Protein AF-X1ADD2-F1 (afdb_monomer)

Secondary structure (DSSP, 8-state):
-BTTT-HHHHHHHHHHHHH-GGGTTTEEEEEE-S-HHHHHHHHHHHHHHHHH-TTTSTTEEEEEES-HHHHHTT-SEEEE---TTHHHHHHHHHHHHHHTT---SS-SSSHHHHHHHHHHHHHHHHHHHHHHHHHSTTTTTTSPPPEEEE-SSSHHHHHHHHHHHSTT-EEE--SHHHHHHHHHHHHHTPPPP-

Nearest PDB structures (foldseek):
  3fef-assembly1_A  TM=8.238E-01  e=4.752E-10  Bacillus subtilis
  1up7-assembly2_H  TM=8.858E-01  e=9.538E-09  Thermotoga maritima MSB8
  5c3m-assembly1_C  TM=8.690E-01  e=3.771E-08  Geobacillus stearothermophilus
  5c3m-assembly2_B-3  TM=8.421E-01  e=2.937E-08  Geobacillus stearothermophilus
  6wbt-assembly1_B  TM=8.508E-01  e=4.887E-07  metagenomes

pLDDT: mean 93.38, std 7.03, range [50.22, 98.62]

Radius of gyration: 18.48 Å; Cα contacts (8 Å, |Δi|>4): 294; chains: 1; bounding box: 45×40×45 Å

Sequence (194 aa):
FIGAGSFVFGEAVLTDILTFPSLRKDTLICLEDIDPARLDIMFRYLSRIIEDNPQDLKDVQIEKTTNQKKAIEDAKYIINAIQVGWLDVMKFDFDIPLKYGVTQCVGDTLGPGGVFRFLRTVPALKSILEDIQDVGYNTGKNGDTPLFLNYTNPMAMNTWYCNTLLPDSTIGLCHSVQSTAQLLRSALGVKKEE

InterPro domains:
  IPR001088 Glycoside hydrolase, family 4 [PF02056] (1-189)
  IPR001088 Glycoside hydrolase, family 4 [PR00732] (71-87)
  IPR001088 Glycoside hydrolase, family 4 [PR00732] (92-105)
  IPR001088 Glycoside hydrolase, family 4 [PR00732] (108-128)
  IPR001088 Glycoside hydrolase, family 4 [PTHR32092] (1-194)
  IPR036291 NAD(P)-binding domain superfamily [SSF51735] (1-174)
  IPR053715 Glycosyl Hydrolase 4 Enzyme Superfamily [G3DSA:3.90.1820.10] (1-194)

Foldseek 3Di:
DEALLPPVVNVVVVVVLLVDLVNQAQEEAEAEDLDVVSSVVSQVVVVVVCVVPVVSRVNYHYDYDPDLLVNQAQAQAAEDDDQQPPPPVLVCLAPVVVVVVDHDDRSFADDSSLVVSLVRCLVVLVVNLVSQCVRHRCRPHPDDRRAYEYAHPNQVSSQVSNCVVPNPRYDGDDCVVVVVVVVVCVVVVHDDDD

Solvent-accessible surface area (backbone atoms only — not comparable to full-atom values): 10536 Å² total; per-residue (Å²): 54,40,29,30,41,38,45,80,63,42,49,55,56,55,53,53,47,69,70,38,75,91,60,28,69,82,27,74,48,41,36,19,22,87,48,65,69,44,28,47,53,43,51,53,54,53,50,50,56,40,68,77,35,54,86,81,33,68,46,47,45,77,50,74,45,72,47,68,58,70,52,32,45,63,30,60,63,42,43,34,46,50,66,81,61,52,70,81,49,48,49,51,32,47,54,55,41,41,75,74,75,44,84,66,94,78,25,47,59,54,67,70,14,6,52,52,43,37,66,65,38,47,63,58,54,50,53,54,52,51,37,40,67,69,41,12,18,52,52,95,48,107,53,67,72,34,42,34,38,32,52,30,64,14,32,70,63,50,30,50,53,48,29,72,78,43,69,91,32,45,49,60,54,76,65,62,65,62,53,51,54,50,52,52,29,62,76,68,73,48,81,86,81,132

Organism: NCBI:txid412755

Structure (mmCIF, N/CA/C/O backbone):
data_AF-X1ADD2-F1
#
_entry.id   AF-X1ADD2-F1
#
loop_
_atom_site.group_PDB
_atom_site.id
_atom_site.type_symbol
_atom_site.label_atom_id
_atom_site.label_alt_id
_atom_site.label_comp_id
_atom_site.label_asym_id
_atom_site.label_entity_id
_atom_site.label_seq_id
_atom_site.pdbx_PDB_ins_code
_atom_site.Cartn_x
_atom_site.Cartn_y
_atom_site.Cartn_z
_atom_site.occupancy
_atom_site.B_iso_or_equiv
_atom_site.auth_seq_id
_atom_site.auth_comp_id
_atom_site.auth_asym_id
_atom_site.auth_atom_id
_atom_site.pdbx_PDB_model_num
ATOM 1 N N . PHE A 1 1 ? -2.348 2.173 7.017 1.00 97.38 1 PHE A N 1
ATOM 2 C CA . PHE A 1 1 ? -1.781 2.591 5.718 1.00 97.38 1 PHE A CA 1
ATOM 3 C C . PHE A 1 1 ? -0.303 2.243 5.743 1.00 97.38 1 PHE A C 1
ATOM 5 O O . PHE A 1 1 ? 0.437 2.893 6.468 1.00 97.38 1 PHE A O 1
ATOM 12 N N . ILE A 1 2 ? 0.093 1.192 5.028 1.00 98.31 2 ILE A N 1
ATOM 13 C CA . ILE A 1 2 ? 1.461 0.655 4.993 1.00 98.31 2 ILE A CA 1
ATOM 14 C C . ILE A 1 2 ? 2.230 1.342 3.858 1.00 98.31 2 ILE A C 1
ATOM 16 O O . ILE A 1 2 ? 1.744 1.398 2.721 1.00 98.31 2 ILE A O 1
ATOM 20 N N . GLY A 1 3 ? 3.412 1.880 4.160 1.00 97.19 3 GLY A N 1
ATOM 21 C CA . GLY A 1 3 ? 4.175 2.736 3.243 1.00 97.19 3 GLY A CA 1
ATOM 22 C C . GLY A 1 3 ? 3.700 4.196 3.227 1.00 97.19 3 GLY A C 1
ATOM 23 O O . GLY A 1 3 ? 3.677 4.841 2.174 1.00 97.19 3 GLY A O 1
ATOM 24 N N . ALA A 1 4 ? 3.276 4.723 4.377 1.00 97.06 4 ALA A N 1
ATOM 25 C CA . ALA A 1 4 ? 2.756 6.083 4.545 1.00 97.06 4 ALA A CA 1
ATOM 26 C C . ALA A 1 4 ? 3.791 7.189 4.257 1.00 97.06 4 ALA A C 1
ATOM 28 O O . ALA A 1 4 ? 3.420 8.341 4.034 1.00 97.06 4 ALA A O 1
ATOM 29 N N . GLY A 1 5 ? 5.081 6.857 4.192 1.00 92.44 5 GLY A N 1
ATOM 30 C CA . GLY A 1 5 ? 6.142 7.752 3.739 1.00 92.44 5 GLY A CA 1
ATOM 31 C C . GLY A 1 5 ? 6.081 8.069 2.240 1.00 92.44 5 GLY A C 1
ATOM 32 O O . GLY A 1 5 ? 6.814 8.943 1.760 1.00 92.44 5 GLY A O 1
ATOM 33 N N . SER A 1 6 ? 5.216 7.399 1.473 1.00 91.06 6 SER A N 1
ATOM 34 C CA . SER A 1 6 ? 4.860 7.774 0.101 1.00 91.06 6 SER A CA 1
ATOM 35 C C . SER A 1 6 ? 3.993 9.040 0.095 1.00 91.06 6 SER A C 1
ATOM 37 O O . SER A 1 6 ? 2.789 8.974 -0.121 1.00 91.06 6 SER A O 1
ATOM 39 N N . PHE A 1 7 ? 4.603 10.200 0.371 1.00 90.00 7 PHE A N 1
ATOM 40 C CA . PHE A 1 7 ? 3.868 11.415 0.732 1.00 90.00 7 PHE A CA 1
ATOM 41 C C . PHE A 1 7 ? 2.816 11.836 -0.301 1.00 90.00 7 PHE A C 1
ATOM 43 O O . PHE A 1 7 ? 1.644 11.891 0.030 1.00 90.00 7 PHE A O 1
ATOM 50 N N . VAL A 1 8 ? 3.208 12.052 -1.560 1.00 88.62 8 VAL A N 1
ATOM 51 C CA . VAL A 1 8 ? 2.293 12.547 -2.609 1.00 88.62 8 VAL A CA 1
ATOM 52 C C . VAL A 1 8 ? 1.104 11.605 -2.828 1.00 88.62 8 VAL A C 1
ATOM 54 O O . VAL A 1 8 ? -0.025 12.046 -3.009 1.00 88.62 8 VAL A O 1
ATOM 57 N N . PHE A 1 9 ? 1.352 10.294 -2.812 1.00 90.50 9 PHE A N 1
ATOM 58 C CA . PHE A 1 9 ? 0.298 9.305 -3.016 1.00 90.50 9 PHE A CA 1
ATOM 59 C C . PHE A 1 9 ? -0.580 9.144 -1.768 1.00 90.50 9 PHE A C 1
ATOM 61 O O . PHE A 1 9 ? -1.806 9.136 -1.862 1.00 90.50 9 PHE A O 1
ATOM 68 N N . GLY A 1 10 ? 0.050 9.024 -0.598 1.00 91.69 10 GLY A N 1
ATOM 69 C CA . GLY A 1 10 ? -0.629 8.877 0.682 1.00 91.69 10 GLY A CA 1
ATOM 70 C C . GLY A 1 10 ? -1.487 10.087 1.015 1.00 91.69 10 GLY A C 1
ATOM 71 O O . GLY A 1 10 ? -2.623 9.903 1.431 1.00 91.69 10 GLY A O 1
ATOM 72 N N . GLU A 1 11 ? -0.997 11.299 0.751 1.00 93.94 11 GLU A N 1
ATOM 73 C CA . GLU A 1 11 ? -1.739 12.550 0.918 1.00 93.94 11 GLU A CA 1
ATOM 74 C C . GLU A 1 11 ? -3.073 12.486 0.175 1.00 93.94 11 GLU A C 1
ATOM 76 O O . GLU A 1 11 ? -4.118 12.652 0.799 1.00 93.94 11 GLU A O 1
ATOM 81 N N . ALA A 1 12 ? -3.056 12.186 -1.126 1.00 92.94 12 ALA A N 1
ATOM 82 C CA . ALA A 1 12 ? -4.269 12.157 -1.938 1.00 92.94 12 ALA A CA 1
ATOM 83 C C . ALA A 1 12 ? -5.284 11.129 -1.412 1.00 92.94 12 ALA A C 1
ATOM 85 O O . ALA A 1 12 ? -6.438 11.462 -1.172 1.00 92.94 12 ALA A O 1
ATOM 86 N N . VAL A 1 13 ? -4.846 9.893 -1.154 1.00 94.12 13 VAL A N 1
ATOM 87 C CA . VAL A 1 13 ? -5.750 8.828 -0.686 1.00 94.12 13 VAL A CA 1
ATOM 88 C C . VAL A 1 13 ? -6.296 9.117 0.714 1.00 94.12 13 VAL A C 1
ATOM 90 O O . VAL A 1 13 ? -7.481 8.915 0.971 1.00 94.12 13 VAL A O 1
ATOM 93 N N . LEU A 1 14 ? -5.443 9.566 1.635 1.00 95.44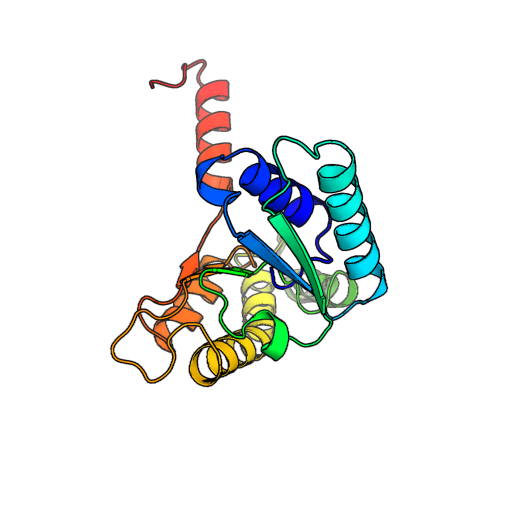 14 LEU A N 1
ATOM 94 C CA . LEU A 1 14 ? -5.831 9.807 3.024 1.00 95.44 14 LEU A CA 1
ATOM 95 C C . LEU A 1 14 ? -6.751 11.023 3.130 1.00 95.44 14 LEU A C 1
ATOM 97 O O . LEU A 1 14 ? -7.750 10.956 3.839 1.00 95.44 14 LEU A O 1
ATOM 101 N N . THR A 1 15 ? -6.468 12.101 2.399 1.00 94.38 15 THR A N 1
ATOM 102 C CA . THR A 1 15 ? -7.354 13.273 2.373 1.00 94.38 15 THR A CA 1
ATOM 103 C C . THR A 1 15 ? -8.687 12.962 1.705 1.00 94.38 15 THR A C 1
ATOM 105 O O . THR A 1 15 ? -9.717 13.331 2.266 1.00 94.38 15 THR A O 1
ATOM 108 N N . ASP A 1 16 ? -8.702 12.193 0.611 1.00 93.75 16 ASP A N 1
ATOM 109 C CA . ASP A 1 16 ? -9.940 11.725 -0.020 1.00 93.75 16 ASP A CA 1
ATOM 110 C C . ASP A 1 16 ? -10.806 10.938 0.967 1.00 93.75 16 ASP A C 1
ATOM 112 O O . ASP A 1 16 ? -11.992 11.237 1.085 1.00 93.75 16 ASP A O 1
ATOM 116 N N . ILE A 1 17 ? -10.237 10.005 1.743 1.00 93.62 17 ILE A N 1
ATOM 117 C CA . ILE A 1 17 ? -10.973 9.269 2.792 1.00 93.62 17 ILE A CA 1
ATOM 118 C C . ILE A 1 17 ? -11.655 10.241 3.762 1.00 93.62 17 ILE A C 1
ATOM 120 O O . ILE A 1 17 ? -12.835 10.074 4.079 1.00 93.62 17 ILE A O 1
ATOM 124 N N . LEU A 1 18 ? -10.945 11.292 4.182 1.00 94.69 18 LEU A N 1
ATOM 125 C CA . LEU A 1 18 ? -11.486 12.319 5.071 1.00 94.69 18 LEU A CA 1
ATOM 126 C C . LEU A 1 18 ? -12.572 13.172 4.406 1.00 94.69 18 LEU A C 1
ATOM 128 O O . LEU A 1 18 ? -13.334 13.819 5.119 1.00 94.69 18 LEU A O 1
ATOM 132 N N . THR A 1 19 ? -12.730 13.176 3.082 1.00 93.69 19 THR A N 1
ATOM 133 C CA . THR A 1 19 ? -13.840 13.888 2.421 1.00 93.69 19 THR A CA 1
ATOM 134 C C . THR A 1 19 ? -15.176 13.143 2.495 1.00 93.69 19 THR A C 1
ATOM 136 O O . THR A 1 19 ? -16.219 13.786 2.388 1.00 93.69 19 THR A O 1
ATOM 139 N N . PHE A 1 20 ? -15.185 11.829 2.758 1.00 93.81 20 PHE A N 1
ATOM 140 C CA . PHE A 1 20 ? -16.410 11.021 2.800 1.00 93.81 20 PHE A CA 1
ATOM 141 C C . PHE A 1 20 ? -16.967 10.896 4.228 1.00 93.81 20 PHE A C 1
ATOM 143 O O . PHE A 1 20 ? -16.366 10.206 5.053 1.00 93.81 20 PHE A O 1
ATOM 150 N N . PRO A 1 21 ? -18.155 11.458 4.544 1.00 91.88 21 PRO A N 1
ATOM 151 C CA . PRO A 1 21 ? -18.717 11.406 5.899 1.00 91.88 21 PRO A CA 1
ATOM 152 C C . PRO A 1 21 ? -18.893 9.987 6.459 1.00 91.88 21 PRO A C 1
ATOM 154 O O . PRO A 1 21 ? -18.711 9.766 7.654 1.00 91.88 21 PRO A O 1
ATOM 157 N N . SER A 1 22 ? -19.188 9.011 5.595 1.00 92.50 22 SER A N 1
ATOM 158 C CA . SER A 1 22 ? -19.338 7.598 5.967 1.00 92.50 22 SER A CA 1
ATOM 159 C C . SER A 1 22 ? -18.052 6.948 6.483 1.00 92.50 22 SER A C 1
ATOM 161 O O . SER A 1 22 ? -18.133 5.903 7.119 1.00 92.50 22 SER A O 1
ATOM 163 N N . LEU A 1 23 ? -16.887 7.542 6.209 1.00 93.00 23 LEU A N 1
ATOM 164 C CA . LEU A 1 23 ? -15.574 7.032 6.612 1.00 93.00 23 LEU A CA 1
ATOM 165 C C . LEU A 1 23 ? -14.952 7.820 7.774 1.00 93.00 23 LEU A C 1
ATOM 167 O O . LEU A 1 23 ? -13.830 7.517 8.166 1.00 93.00 23 LEU A O 1
ATOM 171 N N . ARG A 1 24 ? -15.640 8.826 8.329 1.00 93.44 24 ARG A N 1
ATOM 172 C CA . ARG A 1 24 ? -15.107 9.664 9.422 1.00 93.44 24 ARG A CA 1
ATOM 173 C C . ARG A 1 24 ? -15.472 9.163 10.813 1.00 93.44 24 ARG A C 1
ATOM 175 O O . ARG A 1 24 ? -14.737 9.400 11.762 1.00 93.44 24 ARG A O 1
ATOM 182 N N . LYS A 1 25 ? -16.645 8.545 10.941 1.00 91.19 25 LYS A N 1
ATOM 183 C CA . LYS A 1 25 ? -17.211 8.183 12.238 1.00 91.19 25 LYS A CA 1
ATOM 184 C C . LYS A 1 25 ? -16.437 7.017 12.858 1.00 91.19 25 LYS A C 1
ATOM 186 O O . LYS A 1 25 ? -16.408 5.941 12.269 1.00 91.19 25 LYS A O 1
ATOM 191 N N . ASP A 1 26 ? -15.910 7.232 14.064 1.00 92.25 26 ASP A N 1
ATOM 192 C CA . ASP A 1 26 ? -15.176 6.240 14.861 1.00 92.25 26 ASP A CA 1
ATOM 193 C C . ASP A 1 26 ? -13.994 5.618 14.089 1.00 92.25 26 ASP A C 1
ATOM 195 O O . ASP A 1 26 ? -13.727 4.415 14.172 1.00 92.25 26 ASP A O 1
ATOM 199 N N . THR A 1 27 ? -13.300 6.439 13.297 1.00 95.44 27 THR A N 1
ATOM 200 C CA . THR A 1 27 ? -12.233 5.981 12.400 1.00 95.44 27 THR A CA 1
ATOM 201 C C . THR A 1 27 ? -10.867 6.208 13.023 1.00 95.44 27 THR A C 1
ATOM 203 O O . THR A 1 27 ? -10.491 7.339 13.313 1.00 95.44 27 THR A O 1
ATOM 206 N N . LEU A 1 28 ? -10.080 5.139 13.137 1.00 97.19 28 LEU A N 1
ATOM 207 C CA . LEU A 1 28 ? -8.652 5.210 13.431 1.00 97.19 28 LEU A CA 1
ATOM 208 C C . LEU A 1 28 ? -7.846 4.996 12.147 1.00 97.19 28 LEU A C 1
ATOM 210 O O . LEU A 1 28 ? -7.965 3.957 11.496 1.00 97.19 28 LEU A O 1
ATOM 214 N N . ILE A 1 29 ? -6.993 5.956 11.799 1.00 97.88 29 ILE A N 1
ATOM 215 C CA . ILE A 1 29 ? -6.010 5.818 10.722 1.00 97.88 29 ILE A CA 1
ATOM 216 C C . ILE A 1 29 ? -4.635 5.583 11.349 1.00 97.88 29 ILE A C 1
ATOM 218 O O . ILE A 1 29 ? -4.012 6.504 11.876 1.00 97.88 29 ILE A O 1
ATOM 222 N N . CYS A 1 30 ? -4.134 4.354 11.245 1.00 98.31 30 CYS A N 1
ATOM 223 C CA . CYS A 1 30 ? -2.756 4.032 11.604 1.00 98.31 30 CYS A CA 1
ATOM 224 C C . CYS A 1 30 ? -1.838 4.191 10.382 1.00 98.31 30 CYS A C 1
ATOM 226 O O . CYS A 1 30 ? -2.045 3.552 9.342 1.00 98.31 30 CYS A O 1
ATOM 228 N N . LEU A 1 31 ? -0.841 5.066 10.488 1.00 98.56 31 LEU A N 1
ATOM 229 C CA . LEU A 1 31 ? 0.191 5.283 9.478 1.00 98.56 31 LEU A CA 1
ATOM 230 C C . LEU A 1 31 ? 1.415 4.431 9.800 1.00 98.56 31 LEU A C 1
ATOM 232 O O . LEU A 1 31 ? 1.938 4.478 10.914 1.00 98.56 31 LEU A O 1
ATOM 236 N N . GLU A 1 32 ? 1.903 3.696 8.814 1.00 98.56 32 GLU A N 1
ATOM 237 C CA . GLU A 1 32 ? 3.065 2.834 8.971 1.00 98.56 32 GLU A CA 1
ATOM 238 C C . GLU A 1 32 ? 4.074 3.093 7.862 1.00 98.56 32 GLU A C 1
ATOM 240 O O . GLU A 1 32 ? 3.710 3.223 6.694 1.00 98.56 32 GLU A O 1
ATOM 245 N N . ASP A 1 33 ? 5.339 3.223 8.247 1.00 98.12 33 ASP A N 1
ATOM 246 C CA . ASP A 1 33 ? 6.475 3.195 7.334 1.00 98.12 33 ASP A CA 1
ATOM 247 C C . ASP A 1 33 ? 7.734 2.779 8.106 1.00 98.12 33 ASP A C 1
ATOM 249 O O . ASP A 1 33 ? 7.862 3.045 9.305 1.00 98.12 33 ASP A O 1
ATOM 253 N N . ILE A 1 34 ? 8.693 2.180 7.405 1.00 96.81 34 ILE A N 1
ATOM 254 C CA . ILE A 1 34 ? 10.000 1.825 7.966 1.00 96.81 34 ILE A CA 1
ATOM 255 C C . ILE A 1 34 ? 10.906 3.050 8.142 1.00 96.81 34 ILE A C 1
ATOM 257 O O . ILE A 1 34 ? 11.839 3.010 8.944 1.00 96.81 34 ILE A O 1
ATOM 261 N N . ASP A 1 35 ? 10.654 4.130 7.395 1.00 96.94 35 ASP A N 1
ATOM 262 C CA . ASP A 1 35 ? 11.380 5.393 7.498 1.00 96.94 35 ASP A CA 1
ATOM 263 C C . ASP A 1 35 ? 10.647 6.350 8.461 1.00 96.94 35 ASP A C 1
ATOM 265 O O . ASP A 1 35 ? 9.634 6.960 8.091 1.00 96.94 35 ASP A O 1
ATOM 269 N N . PRO A 1 36 ? 11.154 6.542 9.694 1.00 97.75 36 PRO A N 1
ATOM 270 C CA . PRO A 1 36 ? 10.480 7.365 10.692 1.00 97.75 36 PRO A CA 1
ATOM 271 C C . PRO A 1 36 ? 10.427 8.849 10.310 1.00 97.75 36 PRO A C 1
ATOM 273 O O . PRO A 1 36 ? 9.518 9.553 10.756 1.00 97.75 36 PRO A O 1
ATOM 276 N N . ALA A 1 37 ? 11.370 9.341 9.500 1.00 97.19 37 ALA A N 1
ATOM 277 C CA . ALA A 1 37 ? 11.400 10.740 9.088 1.00 97.19 37 ALA A CA 1
ATOM 278 C C . ALA A 1 37 ? 10.311 11.016 8.048 1.00 97.19 37 ALA A C 1
ATOM 280 O O . ALA A 1 37 ? 9.558 11.982 8.182 1.00 97.19 37 ALA A O 1
ATOM 281 N N . ARG A 1 38 ? 10.168 10.140 7.047 1.00 96.12 38 ARG A N 1
ATOM 282 C CA . ARG A 1 38 ? 9.083 10.244 6.055 1.00 96.12 38 ARG A CA 1
ATOM 283 C C . ARG A 1 38 ? 7.712 10.047 6.697 1.00 96.12 38 ARG A C 1
ATOM 285 O O . ARG A 1 38 ? 6.777 10.780 6.374 1.00 96.12 38 ARG A O 1
ATOM 292 N N . LEU A 1 39 ? 7.611 9.107 7.637 1.00 98.06 39 LEU A N 1
ATOM 293 C CA . LEU A 1 39 ? 6.396 8.862 8.410 1.00 98.06 39 LEU A CA 1
ATOM 294 C C . LEU A 1 39 ? 5.968 10.088 9.229 1.00 98.06 39 LEU A C 1
ATOM 296 O O . LEU A 1 39 ? 4.783 10.415 9.273 1.00 98.06 39 LEU A O 1
ATOM 300 N N . ASP A 1 40 ? 6.918 10.785 9.863 1.00 98.31 40 ASP A N 1
ATOM 301 C CA . ASP A 1 40 ? 6.626 11.988 10.649 1.00 98.31 40 ASP A CA 1
ATOM 302 C C . ASP A 1 40 ? 6.009 13.106 9.805 1.00 98.31 40 ASP A C 1
ATOM 304 O O . ASP A 1 40 ? 5.069 13.763 10.254 1.00 98.31 40 ASP A O 1
ATOM 308 N N . ILE A 1 41 ? 6.485 13.281 8.570 1.00 97.94 41 ILE A N 1
ATOM 309 C CA . ILE A 1 41 ? 5.959 14.293 7.649 1.00 97.94 41 ILE A CA 1
ATOM 310 C C . ILE A 1 41 ? 4.478 14.025 7.346 1.00 97.94 41 ILE A C 1
ATOM 312 O O . ILE A 1 41 ? 3.656 14.930 7.495 1.00 97.94 41 ILE A O 1
ATOM 316 N N . MET A 1 42 ? 4.124 12.789 6.973 1.00 97.81 42 MET A N 1
ATOM 317 C CA . MET A 1 42 ? 2.730 12.415 6.688 1.00 97.81 42 MET A CA 1
ATOM 318 C C . MET A 1 42 ? 1.838 12.553 7.926 1.00 97.81 42 MET A C 1
ATOM 320 O O . MET A 1 42 ? 0.736 13.093 7.847 1.00 97.81 42 MET A O 1
ATOM 324 N N . PHE A 1 43 ? 2.328 12.108 9.086 1.00 98.38 43 PHE A N 1
ATOM 325 C CA . PHE A 1 43 ? 1.581 12.212 10.336 1.00 98.38 43 PHE A CA 1
ATOM 326 C C . PHE A 1 43 ? 1.269 13.667 10.684 1.00 98.38 43 PHE A C 1
ATOM 328 O O . PHE A 1 43 ? 0.107 13.997 10.885 1.00 98.38 43 PHE A O 1
ATOM 335 N N . ARG A 1 44 ? 2.273 14.552 10.674 1.00 98.25 44 ARG A N 1
ATOM 336 C CA . ARG A 1 44 ? 2.086 15.983 10.966 1.00 98.25 44 ARG A CA 1
ATOM 337 C C . ARG A 1 44 ? 1.141 16.660 9.982 1.00 98.25 44 ARG A C 1
ATOM 339 O O . ARG A 1 44 ? 0.353 17.510 10.389 1.00 98.25 44 ARG A O 1
ATOM 346 N N . TYR A 1 45 ? 1.228 16.294 8.706 1.00 97.75 45 TYR A N 1
ATOM 347 C CA . TYR A 1 45 ? 0.327 16.797 7.676 1.00 97.75 45 TYR A CA 1
ATOM 348 C C . TYR A 1 45 ? -1.133 16.437 7.988 1.00 97.75 45 TYR A C 1
ATOM 350 O O . TYR A 1 45 ? -1.984 17.324 8.052 1.00 97.75 45 TYR A O 1
ATOM 358 N N . LEU A 1 46 ? -1.420 15.165 8.282 1.00 97.06 46 LEU A N 1
ATOM 359 C CA . LEU A 1 46 ? -2.774 14.738 8.644 1.00 97.06 46 LEU A CA 1
ATOM 360 C C . LEU A 1 46 ? -3.240 15.291 9.994 1.00 97.06 46 LEU A C 1
ATOM 362 O O . LEU A 1 46 ? -4.406 15.670 10.107 1.00 97.06 46 LEU A O 1
ATOM 366 N N . SER A 1 47 ? -2.353 15.397 10.992 1.00 97.31 47 SER A N 1
ATOM 367 C CA . SER A 1 47 ? -2.674 16.047 12.272 1.00 97.31 47 SER A CA 1
ATOM 368 C C . SER A 1 47 ? -3.185 17.458 12.030 1.00 97.31 47 SER A C 1
ATOM 370 O O . SER A 1 47 ? -4.230 17.834 12.553 1.00 97.31 47 SER A O 1
ATOM 372 N N . ARG A 1 48 ? -2.490 18.211 11.169 1.00 97.62 48 ARG A N 1
ATOM 373 C CA . ARG A 1 48 ? -2.863 19.584 10.857 1.00 97.62 48 ARG A CA 1
ATOM 374 C C . ARG A 1 48 ? -4.234 19.680 10.191 1.00 97.62 48 ARG A C 1
ATOM 376 O O . ARG A 1 48 ? -5.019 20.546 10.558 1.00 97.62 48 ARG A O 1
ATOM 383 N N . ILE A 1 49 ? -4.546 18.775 9.263 1.00 96.50 49 ILE A N 1
ATOM 384 C CA . ILE A 1 49 ? -5.864 18.727 8.611 1.00 96.50 49 ILE A CA 1
ATOM 385 C C . ILE A 1 49 ? -6.982 18.499 9.630 1.00 96.50 49 ILE A C 1
ATOM 387 O O . ILE A 1 49 ? -8.020 19.156 9.552 1.00 96.50 49 ILE A O 1
ATOM 391 N N . ILE A 1 50 ? -6.778 17.596 10.589 1.00 96.06 50 ILE A N 1
ATOM 392 C CA . ILE A 1 50 ? -7.769 17.311 11.634 1.00 96.06 50 ILE A CA 1
ATOM 393 C C . ILE A 1 50 ? -7.929 18.511 12.573 1.00 96.06 50 ILE A C 1
ATOM 395 O O . ILE A 1 50 ? -9.056 18.916 12.857 1.00 96.06 50 ILE A O 1
ATOM 399 N N . GLU A 1 51 ? -6.820 19.118 12.998 1.00 96.56 51 GLU A N 1
ATOM 400 C CA . GLU A 1 51 ? -6.811 20.319 13.845 1.00 96.56 51 GLU A CA 1
ATOM 401 C C . GLU A 1 51 ? -7.517 21.513 13.190 1.00 96.56 51 GLU A C 1
ATOM 403 O O . GLU A 1 51 ? -8.238 22.245 13.869 1.00 96.56 51 GLU A O 1
ATOM 408 N N . ASP A 1 52 ? -7.342 21.699 11.880 1.00 97.25 52 ASP A N 1
ATOM 409 C CA . ASP A 1 52 ? -7.956 22.797 11.128 1.00 97.25 52 ASP A CA 1
ATOM 410 C C . ASP A 1 52 ? -9.453 22.547 10.821 1.00 97.25 52 ASP A C 1
ATOM 412 O O . ASP A 1 52 ? -10.167 23.489 10.474 1.00 97.25 52 ASP A O 1
ATOM 416 N N . ASN A 1 53 ? -9.964 21.315 10.989 1.00 96.00 53 ASN A N 1
ATOM 417 C CA . ASN A 1 53 ? -11.356 20.935 10.683 1.00 96.00 53 ASN A CA 1
ATOM 418 C C . ASN A 1 53 ? -12.059 20.193 11.847 1.00 96.00 53 ASN A C 1
ATOM 420 O O . ASN A 1 53 ? -12.624 19.109 11.657 1.00 96.00 53 ASN A O 1
ATOM 424 N N . PRO A 1 54 ? -12.097 20.768 13.065 1.00 94.06 54 PRO A N 1
ATOM 425 C CA . PRO A 1 54 ? -12.492 20.046 14.276 1.00 94.06 54 PRO A CA 1
ATOM 426 C C . PRO A 1 54 ? -13.976 19.661 14.325 1.00 94.06 54 PRO A C 1
ATOM 428 O O . PRO A 1 54 ? -14.339 18.754 15.062 1.00 94.06 54 PRO A O 1
ATOM 431 N N . GLN A 1 55 ? -14.856 20.330 13.572 1.00 93.12 55 GLN A N 1
ATOM 432 C CA . GLN A 1 55 ? -16.284 19.977 13.545 1.00 93.12 55 GLN A CA 1
ATOM 433 C C . GLN A 1 55 ? -16.554 18.749 12.673 1.00 93.12 55 GLN A C 1
ATOM 435 O O . GLN A 1 55 ? -17.358 17.894 13.045 1.00 93.12 55 GLN A O 1
ATOM 440 N N . ASP A 1 56 ? -15.854 18.653 11.542 1.00 93.88 56 ASP A N 1
ATOM 441 C CA . ASP A 1 56 ? -16.055 17.592 10.559 1.00 93.88 56 ASP A CA 1
ATOM 442 C C . ASP A 1 56 ? -15.266 16.325 10.894 1.00 93.88 56 ASP A C 1
ATOM 444 O O . ASP A 1 56 ? -15.711 15.230 10.549 1.00 93.88 56 ASP A O 1
ATOM 448 N N . LEU A 1 57 ? -14.112 16.460 11.560 1.00 95.94 57 LEU A N 1
ATOM 449 C CA . LEU A 1 57 ? -13.153 15.370 11.786 1.00 95.94 57 LEU A CA 1
ATOM 450 C C . LEU A 1 57 ? -12.982 14.974 13.264 1.00 95.94 57 LEU A C 1
ATOM 452 O O . LEU A 1 57 ? -12.072 14.217 13.581 1.00 95.94 57 LEU A O 1
ATOM 456 N N . LYS A 1 58 ? -13.861 15.425 14.172 1.00 93.06 58 LYS A N 1
ATOM 457 C CA . LYS A 1 58 ? -13.790 15.124 15.623 1.00 93.06 58 LYS A CA 1
ATOM 458 C C . LYS A 1 58 ? -13.732 13.633 15.987 1.00 93.06 58 LYS A C 1
ATOM 460 O O . LYS A 1 58 ? -13.180 13.293 17.027 1.00 93.06 58 LYS A O 1
ATOM 465 N N . ASP A 1 59 ? -14.320 12.774 15.155 1.00 94.81 59 ASP A N 1
ATOM 466 C CA . ASP A 1 59 ? -14.418 11.329 15.394 1.00 94.81 59 ASP A CA 1
ATOM 467 C C . ASP A 1 59 ? -13.306 10.548 14.661 1.00 94.81 59 ASP A C 1
ATOM 469 O O . ASP A 1 59 ? -13.277 9.317 14.706 1.00 94.81 59 ASP A O 1
ATOM 473 N N . VAL A 1 60 ? -12.385 11.258 13.990 1.00 97.19 60 VAL A N 1
ATOM 474 C CA . VAL A 1 60 ? -11.210 10.683 13.330 1.00 97.19 60 VAL A CA 1
ATOM 475 C C . VAL A 1 60 ? -10.011 10.772 14.263 1.00 97.19 60 VAL A C 1
ATOM 477 O O . VAL A 1 60 ? -9.608 11.849 14.701 1.00 97.19 60 VAL A O 1
ATOM 480 N N . GLN A 1 61 ? -9.391 9.629 14.516 1.00 96.88 61 GLN A N 1
ATOM 481 C CA . GLN A 1 61 ? -8.132 9.512 15.232 1.00 96.88 61 GLN A CA 1
ATOM 482 C C . GLN A 1 61 ? -7.027 9.105 14.265 1.00 96.88 61 GLN A C 1
ATOM 484 O O . GLN A 1 61 ? -7.254 8.361 13.309 1.00 96.88 61 GLN A O 1
ATOM 489 N N . ILE A 1 62 ? -5.811 9.574 14.529 1.00 97.62 62 ILE A N 1
ATOM 490 C CA . ILE A 1 62 ? -4.629 9.173 13.772 1.00 97.62 62 ILE A CA 1
ATOM 491 C C . ILE A 1 62 ? -3.526 8.736 14.721 1.00 97.62 62 ILE A C 1
ATOM 493 O O . ILE A 1 62 ? -3.315 9.329 15.778 1.00 97.62 62 ILE A O 1
ATOM 497 N N . GLU A 1 63 ? -2.780 7.727 14.307 1.00 98.38 63 GLU A N 1
ATOM 498 C CA . GLU A 1 63 ? -1.551 7.318 14.968 1.00 98.38 63 GLU A CA 1
ATOM 499 C C . GLU A 1 63 ? -0.490 6.951 13.931 1.00 98.38 63 GLU A C 1
ATOM 501 O O . GLU A 1 63 ? -0.774 6.811 12.739 1.00 98.38 63 GLU A O 1
ATOM 506 N N . LYS A 1 64 ? 0.755 6.812 14.383 1.00 98.38 64 LYS A N 1
ATOM 507 C CA . LYS A 1 64 ? 1.856 6.344 13.546 1.00 98.38 64 LYS A CA 1
ATOM 508 C C . LYS A 1 64 ? 2.689 5.293 14.265 1.00 98.38 64 LYS A C 1
ATOM 510 O O . LYS A 1 64 ? 2.843 5.339 15.487 1.00 98.38 64 LYS A O 1
ATOM 515 N N . THR A 1 65 ? 3.260 4.371 13.506 1.00 98.62 65 THR A N 1
ATOM 516 C CA . THR A 1 65 ? 4.135 3.312 14.014 1.00 98.62 65 THR A CA 1
ATOM 517 C C . THR A 1 65 ? 5.151 2.902 12.953 1.00 98.62 65 THR A C 1
ATOM 519 O O . THR A 1 65 ? 4.871 2.981 11.766 1.00 98.62 65 THR A O 1
ATOM 522 N N . THR A 1 66 ? 6.323 2.431 13.370 1.00 98.50 66 THR A N 1
ATOM 523 C CA . THR A 1 66 ? 7.282 1.740 12.483 1.00 98.50 66 THR A CA 1
ATOM 524 C C . THR A 1 66 ? 7.200 0.216 12.638 1.00 98.50 66 THR A C 1
ATOM 526 O O . THR A 1 66 ? 8.117 -0.513 12.271 1.00 98.50 66 THR A O 1
ATOM 529 N N . ASN A 1 67 ? 6.149 -0.270 13.302 1.00 98.38 67 ASN A N 1
ATOM 530 C CA . ASN A 1 67 ? 5.886 -1.682 13.542 1.00 98.38 67 ASN A CA 1
ATOM 531 C C . ASN A 1 67 ? 4.693 -2.108 12.679 1.00 98.38 67 ASN A C 1
ATOM 533 O O . ASN A 1 67 ? 3.552 -1.779 13.012 1.00 98.38 67 ASN A O 1
ATOM 537 N N . GLN A 1 68 ? 4.986 -2.847 11.607 1.00 98.25 68 GLN A N 1
ATOM 538 C CA . GLN A 1 68 ? 4.018 -3.386 10.648 1.00 98.25 68 GLN A CA 1
ATOM 539 C C . GLN A 1 68 ? 2.873 -4.141 11.332 1.00 98.25 68 GLN A C 1
ATOM 541 O O . GLN A 1 68 ? 1.706 -3.842 11.090 1.00 98.25 68 GLN A O 1
ATOM 546 N N . LYS A 1 69 ? 3.201 -5.055 12.248 1.00 97.44 69 LYS A N 1
ATOM 547 C CA . LYS A 1 69 ? 2.222 -5.879 12.959 1.00 97.44 69 LYS A CA 1
ATOM 548 C C . LYS A 1 69 ? 1.248 -5.036 13.779 1.00 97.44 69 L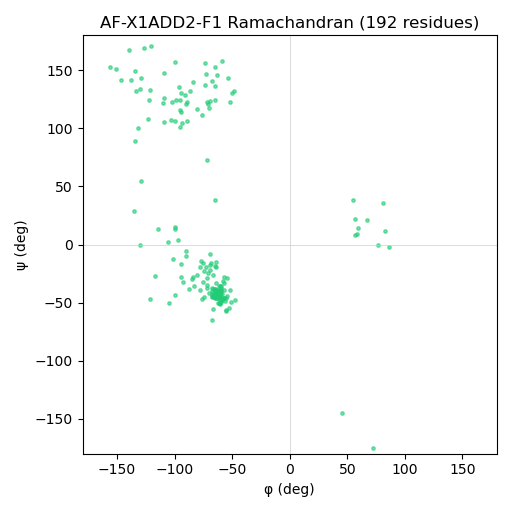YS A C 1
ATOM 550 O O . LYS A 1 69 ? 0.043 -5.242 13.693 1.00 97.44 69 LYS A O 1
ATOM 555 N N . LYS A 1 70 ? 1.753 -4.021 14.494 1.00 97.56 70 LYS A N 1
ATOM 556 C CA . LYS A 1 70 ? 0.902 -3.068 15.231 1.00 97.56 70 LYS A CA 1
ATOM 557 C C . LYS A 1 70 ? -0.059 -2.320 14.296 1.00 97.56 70 LYS A C 1
ATOM 559 O O . LYS A 1 70 ? -1.191 -2.063 14.671 1.00 97.56 70 LYS A O 1
ATOM 564 N N . ALA A 1 71 ? 0.382 -1.962 13.090 1.00 97.94 71 ALA A N 1
ATOM 565 C CA . ALA A 1 71 ? -0.467 -1.251 12.132 1.00 97.94 71 ALA A CA 1
ATOM 566 C C . ALA A 1 71 ? -1.562 -2.127 11.498 1.00 97.94 71 ALA A C 1
ATOM 568 O O . ALA A 1 71 ? -2.509 -1.590 10.920 1.00 97.94 71 ALA A O 1
ATOM 569 N N . ILE A 1 72 ? -1.401 -3.452 11.555 1.00 97.38 72 ILE A N 1
ATOM 570 C CA . ILE A 1 72 ? -2.335 -4.447 11.010 1.00 97.38 72 ILE A CA 1
ATOM 571 C C . ILE A 1 72 ? -3.324 -4.931 12.078 1.00 97.38 72 ILE A C 1
ATOM 573 O O . ILE A 1 72 ? -4.446 -5.306 11.734 1.00 97.38 72 ILE A O 1
ATOM 577 N N . GLU A 1 73 ? -2.931 -4.902 13.352 1.00 95.25 73 GLU A N 1
ATOM 578 C CA . GLU A 1 73 ? -3.764 -5.318 14.481 1.00 95.25 73 GLU A CA 1
ATOM 579 C C . GLU A 1 73 ? -5.140 -4.630 14.452 1.00 95.25 73 GLU A C 1
ATOM 581 O O . GLU A 1 73 ? -5.239 -3.405 14.384 1.00 95.25 73 GLU A O 1
ATOM 586 N N . ASP A 1 74 ? -6.209 -5.437 14.429 1.00 91.69 74 ASP A N 1
ATOM 587 C CA . ASP A 1 74 ? -7.615 -5.003 14.342 1.00 91.69 74 ASP A CA 1
ATOM 588 C C . ASP A 1 74 ? -7.989 -4.116 13.128 1.00 91.69 74 ASP A C 1
ATOM 590 O O . ASP A 1 74 ? -9.127 -3.636 13.017 1.00 91.69 74 ASP A O 1
ATOM 594 N N . ALA A 1 75 ? -7.089 -3.932 12.159 1.00 94.56 75 ALA A N 1
ATOM 595 C CA . ALA A 1 75 ? -7.344 -3.119 10.978 1.00 94.56 75 ALA A CA 1
ATOM 596 C C . ALA A 1 75 ? -8.342 -3.812 10.042 1.00 94.56 75 ALA A C 1
ATOM 598 O O . ALA A 1 75 ? -8.067 -4.894 9.540 1.00 94.56 75 ALA A O 1
ATOM 599 N N . LYS A 1 76 ? -9.482 -3.172 9.750 1.00 93.56 76 LYS A N 1
ATOM 600 C CA . LYS A 1 76 ? -10.501 -3.691 8.806 1.00 93.56 76 LYS A CA 1
ATOM 601 C C . LYS A 1 76 ? -10.095 -3.550 7.336 1.00 93.56 76 LYS A C 1
ATOM 603 O O . LYS A 1 76 ? -10.484 -4.358 6.497 1.00 93.56 76 LYS A O 1
ATOM 608 N N . TYR A 1 77 ? -9.341 -2.495 7.038 1.00 95.50 77 TYR A N 1
ATOM 609 C CA . TYR A 1 77 ? -8.856 -2.156 5.705 1.00 95.50 77 TYR A CA 1
ATOM 610 C C . TYR A 1 77 ? -7.378 -1.815 5.792 1.00 95.50 77 TYR A C 1
ATOM 612 O O . TYR A 1 77 ? -6.968 -1.001 6.623 1.00 95.50 77 TYR A O 1
ATOM 620 N N . ILE A 1 78 ? -6.583 -2.395 4.903 1.00 97.94 78 ILE A N 1
ATOM 621 C CA . ILE A 1 78 ? -5.139 -2.192 4.871 1.00 97.94 78 ILE A CA 1
ATOM 622 C C . ILE A 1 78 ? -4.779 -1.675 3.487 1.00 97.94 78 ILE A C 1
ATOM 624 O O . ILE A 1 78 ? -4.817 -2.411 2.509 1.00 97.94 78 ILE A O 1
ATOM 628 N N . ILE A 1 79 ? -4.432 -0.392 3.398 1.00 98.06 79 ILE A N 1
ATOM 629 C CA . ILE A 1 79 ? -3.950 0.223 2.157 1.00 98.06 79 ILE A CA 1
ATOM 630 C C . ILE A 1 79 ? -2.435 0.060 2.095 1.00 98.06 79 ILE A C 1
ATOM 632 O O . ILE A 1 79 ? -1.742 0.518 3.006 1.00 98.06 79 ILE A O 1
ATOM 636 N N . ASN A 1 80 ? -1.942 -0.569 1.029 1.00 98.12 80 ASN A N 1
ATOM 637 C CA . ASN A 1 80 ? -0.525 -0.808 0.779 1.00 98.12 80 ASN A CA 1
ATOM 638 C C . ASN A 1 80 ? -0.005 0.041 -0.379 1.00 98.12 80 ASN A C 1
ATOM 640 O O . ASN A 1 80 ? -0.481 -0.087 -1.511 1.00 98.12 80 ASN A O 1
ATOM 644 N N . ALA A 1 81 ? 1.004 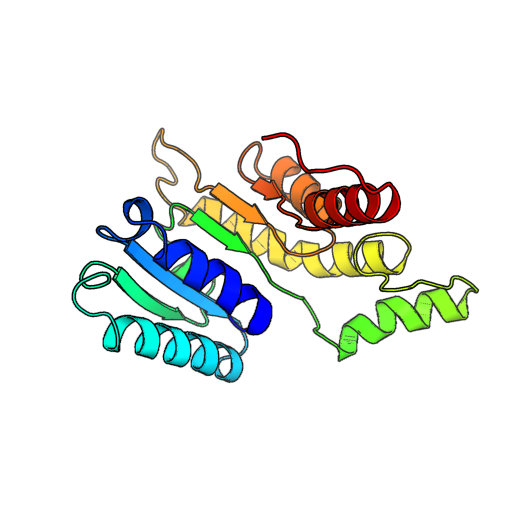0.861 -0.094 1.00 96.56 81 ALA A N 1
ATOM 645 C CA . ALA A 1 81 ? 1.669 1.724 -1.065 1.00 96.56 81 ALA A CA 1
ATOM 646 C C . ALA A 1 81 ? 3.205 1.693 -0.929 1.00 96.56 81 ALA A C 1
ATOM 648 O O . ALA A 1 81 ? 3.884 2.672 -1.246 1.00 96.56 81 ALA A O 1
ATOM 649 N N . ILE A 1 82 ? 3.772 0.575 -0.465 1.00 96.56 82 ILE A N 1
ATOM 650 C CA . ILE A 1 82 ? 5.223 0.420 -0.301 1.00 96.56 82 ILE A CA 1
ATOM 651 C C . ILE A 1 82 ? 5.980 0.468 -1.635 1.00 96.56 82 ILE A C 1
ATOM 653 O O . ILE A 1 82 ? 5.481 0.050 -2.684 1.00 96.56 82 ILE A O 1
ATOM 657 N N . GLN A 1 83 ? 7.244 0.889 -1.571 1.00 93.75 83 GLN A N 1
ATOM 658 C CA . GLN A 1 83 ? 8.231 0.717 -2.635 1.00 93.75 83 GLN A CA 1
ATOM 659 C C . GLN A 1 83 ? 9.532 0.170 -2.043 1.00 93.75 83 GLN A C 1
ATOM 661 O O . GLN A 1 83 ? 10.354 0.911 -1.503 1.00 93.75 83 GLN A O 1
ATOM 666 N N . VAL A 1 84 ? 9.736 -1.141 -2.179 1.00 94.25 84 VAL A N 1
ATOM 667 C CA . VAL A 1 84 ? 10.917 -1.815 -1.630 1.00 94.25 84 VAL A CA 1
ATOM 668 C C . VAL A 1 84 ? 12.177 -1.395 -2.391 1.00 94.25 84 VAL A C 1
ATOM 670 O O . VAL A 1 84 ? 12.265 -1.558 -3.612 1.00 94.25 84 VAL A O 1
ATOM 673 N N . GLY A 1 85 ? 13.161 -0.873 -1.655 1.00 89.75 85 GLY A N 1
ATOM 674 C CA . GLY A 1 85 ? 14.475 -0.471 -2.169 1.00 89.75 85 GLY A CA 1
ATOM 675 C C . GLY A 1 85 ? 14.564 0.950 -2.744 1.00 89.75 85 GLY A C 1
ATOM 676 O O . GLY A 1 85 ? 15.654 1.372 -3.122 1.00 89.75 85 GLY A O 1
ATOM 677 N N . TRP A 1 86 ? 13.450 1.692 -2.784 1.00 88.62 86 TRP A N 1
ATOM 678 C CA . TRP A 1 86 ? 13.383 3.086 -3.252 1.00 88.62 86 TRP A CA 1
ATOM 679 C C . TRP A 1 86 ? 14.145 3.334 -4.574 1.00 88.62 86 TRP A C 1
ATOM 681 O O . TRP A 1 86 ? 14.115 2.479 -5.459 1.00 88.62 86 TRP A O 1
ATOM 691 N N . LEU A 1 87 ? 14.766 4.505 -4.748 1.00 89.62 87 LEU A N 1
ATOM 692 C CA . LEU A 1 87 ? 15.443 4.908 -5.987 1.00 89.62 87 LEU A CA 1
ATOM 693 C C . LEU A 1 87 ? 16.762 4.161 -6.232 1.00 89.62 87 LEU A C 1
ATOM 695 O O . LEU A 1 87 ? 17.050 3.806 -7.375 1.00 89.62 87 LEU A O 1
ATOM 699 N N . ASP A 1 88 ? 17.530 3.880 -5.176 1.00 91.06 88 ASP A N 1
ATOM 700 C CA . ASP A 1 88 ? 18.851 3.249 -5.297 1.00 91.06 88 ASP A CA 1
ATOM 701 C C . ASP A 1 88 ? 18.756 1.840 -5.878 1.00 91.06 88 ASP A C 1
ATOM 703 O O . ASP A 1 88 ? 19.565 1.453 -6.722 1.00 91.06 88 ASP A O 1
ATOM 707 N N . VAL A 1 89 ? 17.732 1.083 -5.474 1.00 92.75 89 VAL A N 1
ATOM 708 C CA . VAL A 1 89 ? 17.494 -0.249 -6.032 1.00 92.75 89 VAL A CA 1
ATOM 709 C C . VAL A 1 89 ? 16.717 -0.171 -7.344 1.00 92.75 89 VAL A C 1
ATOM 711 O O . VAL A 1 89 ? 17.012 -0.933 -8.263 1.00 92.75 89 VAL A O 1
ATOM 714 N N . MET A 1 90 ? 15.773 0.769 -7.472 1.00 92.12 90 MET A N 1
ATOM 715 C CA . MET A 1 90 ? 14.999 0.957 -8.706 1.00 92.12 90 MET A CA 1
ATOM 716 C C . MET A 1 90 ? 15.898 1.237 -9.915 1.00 92.12 90 MET A C 1
ATOM 718 O O . MET A 1 90 ? 15.582 0.805 -11.018 1.00 92.12 90 MET A O 1
ATOM 722 N N . LYS A 1 91 ? 17.054 1.882 -9.727 1.00 93.38 91 LYS A N 1
ATOM 723 C CA . LYS A 1 91 ? 18.051 2.062 -10.790 1.00 93.38 91 LYS A CA 1
ATOM 724 C C . LYS A 1 91 ? 18.432 0.744 -11.484 1.00 93.38 91 LYS A C 1
ATOM 726 O O . LYS A 1 91 ? 18.557 0.709 -12.707 1.00 93.38 91 LYS A O 1
ATOM 731 N N . PHE A 1 92 ? 18.558 -0.355 -10.740 1.00 94.19 92 PHE A N 1
ATOM 732 C CA . PHE A 1 92 ? 18.892 -1.662 -11.316 1.00 94.19 92 PHE A CA 1
ATOM 733 C C . PHE A 1 92 ? 17.753 -2.273 -12.136 1.00 94.19 92 PHE A C 1
ATOM 735 O O . PHE A 1 92 ? 18.027 -3.046 -13.056 1.00 94.19 92 PHE A O 1
ATOM 742 N N . ASP A 1 93 ? 16.503 -1.882 -11.866 1.00 94.31 93 ASP A N 1
ATOM 743 C CA . ASP A 1 93 ? 15.342 -2.283 -12.666 1.00 94.31 93 ASP A CA 1
ATOM 744 C C . ASP A 1 93 ? 15.446 -1.732 -14.117 1.00 94.31 93 ASP A C 1
ATOM 746 O O . ASP A 1 93 ? 14.837 -2.289 -15.035 1.00 94.31 93 ASP A O 1
ATOM 750 N N . PHE A 1 94 ? 16.285 -0.705 -14.347 1.00 93.44 94 PHE A N 1
ATOM 751 C CA . PHE A 1 94 ? 16.598 -0.116 -15.660 1.00 93.44 94 PHE A CA 1
ATOM 752 C C . PHE A 1 94 ? 17.971 -0.498 -16.210 1.00 93.44 94 PHE A C 1
ATOM 754 O O . PHE A 1 94 ? 18.076 -0.925 -17.362 1.00 93.44 94 PHE A O 1
ATOM 761 N N . ASP A 1 95 ? 19.023 -0.337 -15.404 1.00 94.94 95 ASP A N 1
ATOM 762 C CA . ASP A 1 95 ? 20.408 -0.470 -15.866 1.00 94.94 95 ASP A CA 1
ATOM 763 C C . ASP A 1 95 ? 20.719 -1.902 -16.307 1.00 94.94 95 ASP A C 1
ATOM 765 O O . ASP A 1 95 ? 21.417 -2.118 -17.302 1.00 94.94 95 ASP A O 1
ATOM 769 N N . ILE A 1 96 ? 20.180 -2.893 -15.586 1.00 96.56 96 ILE A N 1
ATOM 770 C CA . ILE A 1 96 ? 20.397 -4.300 -15.919 1.00 96.56 96 ILE A CA 1
ATOM 771 C C . ILE A 1 96 ? 19.728 -4.622 -17.261 1.00 96.56 96 ILE A C 1
ATOM 773 O O . ILE A 1 96 ? 20.451 -5.056 -18.156 1.00 9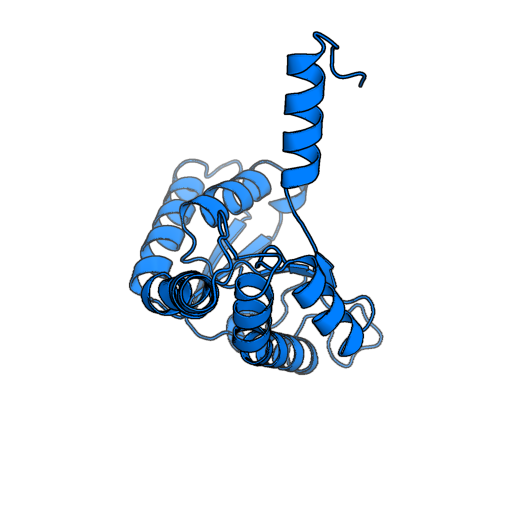6.56 96 ILE A O 1
ATOM 777 N N . PRO A 1 97 ? 18.418 -4.389 -17.485 1.00 96.69 97 PRO A N 1
ATOM 778 C CA . PRO A 1 97 ? 17.805 -4.705 -18.778 1.00 96.69 97 PRO A CA 1
ATOM 779 C C . PRO A 1 97 ? 18.419 -3.913 -19.938 1.00 96.69 97 PRO A C 1
ATOM 781 O O . PRO A 1 97 ? 18.638 -4.481 -21.011 1.00 96.69 97 PRO A O 1
ATOM 784 N N . LEU A 1 98 ? 18.799 -2.651 -19.703 1.00 96.38 98 LE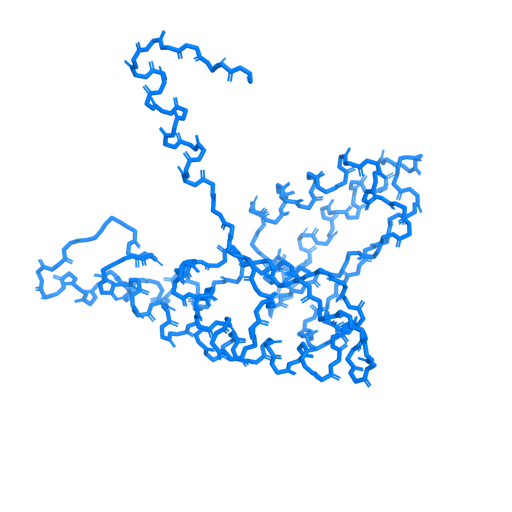U A N 1
ATOM 785 C CA . LEU A 1 98 ? 19.455 -1.814 -20.707 1.00 96.38 98 LEU A CA 1
ATOM 786 C C . LEU A 1 98 ? 20.801 -2.396 -21.159 1.00 96.38 98 LEU A C 1
ATOM 788 O O . LEU A 1 98 ? 21.081 -2.416 -22.358 1.00 96.38 98 LEU A O 1
ATOM 792 N N . LYS A 1 99 ? 21.605 -2.944 -20.235 1.00 97.56 99 LYS A N 1
ATOM 793 C CA . LYS A 1 99 ? 22.864 -3.643 -20.559 1.00 97.56 99 LYS A CA 1
ATOM 794 C C . LYS A 1 99 ? 22.659 -4.808 -21.537 1.00 97.56 99 LYS A C 1
ATOM 796 O O . LYS A 1 99 ? 23.572 -5.131 -22.294 1.00 97.56 99 LYS A O 1
ATOM 801 N N . TYR A 1 100 ? 21.477 -5.422 -21.537 1.00 97.06 100 TYR A N 1
ATOM 802 C CA . TYR A 1 100 ? 21.106 -6.519 -22.436 1.00 97.06 100 TYR A CA 1
ATOM 803 C C . TYR A 1 100 ? 20.254 -6.064 -23.634 1.00 97.06 100 TYR A C 1
ATOM 805 O O . TYR A 1 100 ? 19.663 -6.895 -24.318 1.00 97.06 100 TYR A O 1
ATOM 813 N N . GLY A 1 101 ? 20.196 -4.758 -23.915 1.00 96.56 101 GLY A N 1
ATOM 814 C CA . GLY A 1 101 ? 19.500 -4.205 -25.081 1.00 96.56 101 GLY A CA 1
ATOM 815 C C . GLY A 1 101 ? 17.990 -4.023 -24.907 1.00 96.56 101 GLY A C 1
ATOM 816 O O . GLY A 1 101 ? 17.299 -3.750 -25.887 1.00 96.56 101 GLY A O 1
ATOM 817 N N . VAL A 1 102 ? 17.461 -4.147 -23.686 1.00 96.56 102 VAL A N 1
ATOM 818 C CA . VAL A 1 102 ? 16.037 -3.933 -23.391 1.00 96.56 102 VAL A CA 1
ATOM 819 C C . VAL A 1 102 ? 15.839 -2.537 -22.807 1.00 96.56 102 VAL A C 1
ATOM 821 O O . VAL A 1 102 ? 16.160 -2.281 -21.648 1.00 96.56 102 VAL A O 1
ATOM 824 N N . THR A 1 103 ? 15.277 -1.632 -23.607 1.00 94.00 103 THR A N 1
ATOM 825 C CA . THR A 1 103 ? 14.850 -0.305 -23.142 1.00 94.00 103 THR A CA 1
ATOM 826 C C . THR A 1 103 ? 13.452 -0.365 -22.521 1.00 94.00 103 THR A C 1
ATOM 828 O O . THR A 1 103 ? 12.572 -1.070 -23.016 1.00 94.00 103 THR A O 1
ATOM 831 N N . GLN A 1 104 ? 13.242 0.353 -21.419 1.00 91.94 104 GLN A N 1
ATOM 832 C CA . GLN A 1 104 ? 11.979 0.403 -20.677 1.00 91.94 104 GLN A CA 1
ATOM 833 C C . GLN A 1 104 ? 11.702 1.854 -20.269 1.00 91.94 104 GLN A C 1
ATOM 835 O O . GLN A 1 104 ? 12.632 2.553 -19.881 1.00 91.94 104 GLN A O 1
ATOM 840 N N . CYS A 1 105 ? 10.440 2.303 -20.313 1.00 84.38 105 CYS A N 1
ATOM 841 C CA . CYS A 1 105 ? 10.083 3.654 -19.852 1.00 84.38 105 CYS A CA 1
ATOM 842 C C . CYS A 1 105 ? 10.260 3.812 -18.336 1.00 84.38 105 CYS A C 1
ATOM 844 O O . CYS A 1 105 ? 11.085 4.600 -17.896 1.00 84.38 105 CYS A O 1
ATOM 846 N N . VAL A 1 106 ? 9.468 3.072 -17.548 1.00 83.75 106 VAL A N 1
ATOM 847 C CA . VAL A 1 106 ? 9.520 3.092 -16.069 1.00 83.75 106 VAL A CA 1
ATOM 848 C C . VAL A 1 106 ? 9.911 1.726 -15.501 1.00 83.75 106 VAL A C 1
ATOM 850 O O . VAL A 1 106 ? 10.471 1.652 -14.417 1.00 83.75 106 VAL A O 1
ATOM 853 N N . GLY A 1 107 ? 9.629 0.632 -16.219 1.00 87.69 107 GLY A N 1
ATOM 854 C CA . GLY A 1 107 ? 10.041 -0.712 -15.802 1.00 87.69 107 GLY A CA 1
ATOM 855 C C . GLY A 1 107 ? 9.548 -1.122 -14.410 1.00 87.69 107 GLY A C 1
ATOM 856 O O . GLY A 1 107 ? 10.155 -1.982 -13.797 1.00 87.69 107 GLY A O 1
ATOM 857 N N . ASP A 1 108 ? 8.484 -0.517 -13.875 1.00 90.00 108 ASP A N 1
ATOM 858 C CA . ASP A 1 108 ? 7.978 -0.811 -12.529 1.00 90.00 108 ASP A CA 1
ATOM 859 C C . ASP A 1 108 ? 6.854 -1.856 -12.517 1.00 90.00 108 ASP A C 1
ATOM 861 O O . ASP A 1 108 ? 6.541 -2.425 -11.473 1.00 90.00 108 ASP A O 1
ATOM 865 N N . THR A 1 109 ? 6.241 -2.099 -13.677 1.00 91.38 109 THR A N 1
ATOM 866 C CA . THR A 1 109 ? 5.034 -2.923 -13.798 1.00 91.38 109 THR A CA 1
ATOM 867 C C . THR A 1 109 ? 5.227 -4.118 -14.726 1.00 91.38 109 THR A C 1
ATOM 869 O O . THR A 1 109 ? 4.858 -5.238 -14.384 1.00 91.38 109 THR A O 1
ATOM 872 N N . LEU A 1 110 ? 5.810 -3.890 -15.904 1.00 92.19 110 LEU A N 1
ATOM 873 C CA . LEU A 1 110 ? 6.000 -4.891 -16.955 1.00 92.19 110 LEU A CA 1
ATOM 874 C C . LEU A 1 110 ? 7.469 -4.954 -17.381 1.00 92.19 110 LEU A C 1
ATOM 876 O O . LEU A 1 110 ? 8.268 -4.084 -17.037 1.00 92.19 110 LEU A O 1
ATOM 880 N N . GLY A 1 111 ? 7.799 -5.979 -18.167 1.00 94.75 111 GLY A N 1
ATOM 881 C CA . GLY A 1 111 ? 9.162 -6.221 -18.630 1.00 94.75 111 GLY A CA 1
ATOM 882 C C . GLY A 1 111 ? 10.085 -6.729 -17.517 1.00 94.75 111 GLY A C 1
ATOM 883 O O . GLY A 1 111 ? 9.629 -7.001 -16.402 1.00 94.75 111 GLY A O 1
ATOM 884 N N . PRO A 1 112 ? 11.388 -6.882 -17.808 1.00 96.44 112 PRO A N 1
ATOM 885 C CA . PRO A 1 112 ? 12.354 -7.386 -16.836 1.00 96.44 112 PRO A CA 1
ATOM 886 C C . PRO A 1 112 ? 12.410 -6.560 -15.545 1.00 96.44 112 PRO A C 1
ATOM 888 O O . PRO A 1 112 ? 12.460 -7.145 -14.468 1.00 96.44 112 PRO A O 1
ATOM 891 N N . GLY A 1 113 ? 12.319 -5.227 -15.634 1.00 96.00 113 GLY A N 1
ATOM 892 C CA . GLY A 1 113 ? 12.293 -4.359 -14.451 1.00 96.00 113 GLY A CA 1
ATOM 893 C C . GLY A 1 113 ? 11.084 -4.642 -13.557 1.00 96.00 113 GLY A C 1
ATOM 894 O O . GLY A 1 113 ? 11.228 -4.795 -12.343 1.00 96.00 113 GLY A O 1
ATOM 895 N N . GLY A 1 114 ? 9.902 -4.823 -14.161 1.00 96.31 114 GLY A N 1
ATOM 896 C CA . GLY A 1 114 ? 8.680 -5.144 -13.426 1.00 96.31 114 GLY A CA 1
ATOM 897 C C . GLY A 1 114 ? 8.793 -6.484 -12.699 1.00 96.31 114 GLY A C 1
ATOM 898 O O . GLY A 1 114 ? 8.395 -6.599 -11.541 1.00 96.31 114 GLY A O 1
ATOM 899 N N . VAL A 1 115 ? 9.410 -7.482 -13.339 1.00 96.88 115 VAL A N 1
ATOM 900 C CA . VAL A 1 115 ? 9.685 -8.789 -12.720 1.00 96.88 115 VAL A CA 1
ATOM 901 C C . VAL A 1 115 ? 10.694 -8.665 -11.574 1.00 96.88 115 VAL A C 1
ATOM 903 O O . VAL A 1 115 ? 10.476 -9.244 -10.511 1.00 96.88 115 VAL A O 1
ATOM 906 N N . PHE A 1 116 ? 11.770 -7.889 -11.730 1.00 96.75 116 PHE A N 1
ATOM 907 C CA . PHE A 1 116 ? 12.742 -7.663 -10.650 1.00 96.75 116 PHE A CA 1
ATOM 908 C C . PHE A 1 116 ? 12.085 -6.993 -9.442 1.00 96.75 116 PHE A C 1
ATOM 910 O O . PHE A 1 116 ? 12.273 -7.431 -8.302 1.00 96.75 116 PHE A O 1
ATOM 917 N N . ARG A 1 117 ? 11.251 -5.979 -9.693 1.00 96.75 117 ARG A N 1
ATOM 918 C CA . ARG A 1 117 ? 10.477 -5.298 -8.657 1.00 96.75 117 ARG A CA 1
ATOM 919 C C . ARG A 1 117 ? 9.490 -6.235 -7.968 1.00 96.75 117 ARG A C 1
ATOM 921 O O . ARG A 1 117 ? 9.430 -6.209 -6.740 1.00 96.75 117 ARG A O 1
ATOM 928 N N . PHE A 1 118 ? 8.774 -7.087 -8.708 1.00 97.75 118 PHE A N 1
ATOM 929 C CA . PHE A 1 118 ? 7.905 -8.119 -8.127 1.00 97.75 118 PHE A CA 1
ATOM 930 C C . PHE A 1 118 ? 8.684 -9.013 -7.159 1.00 97.75 118 PHE A C 1
ATOM 932 O O . PHE A 1 118 ? 8.351 -9.083 -5.978 1.00 97.75 118 PHE A O 1
ATOM 939 N N . LEU A 1 119 ? 9.767 -9.634 -7.636 1.00 97.25 119 LEU A N 1
ATOM 940 C CA . LEU A 1 119 ? 10.560 -10.589 -6.857 1.00 97.25 119 LEU A CA 1
ATOM 941 C C . LEU A 1 119 ? 11.135 -9.965 -5.580 1.00 97.25 119 LEU A C 1
ATOM 943 O O . LEU A 1 119 ? 11.182 -10.615 -4.539 1.00 97.25 119 LEU A O 1
ATOM 947 N N . ARG A 1 120 ? 11.523 -8.690 -5.636 1.00 96.44 120 ARG A N 1
ATOM 948 C CA . ARG A 1 120 ? 11.983 -7.930 -4.467 1.00 96.44 120 ARG A CA 1
ATOM 949 C C . ARG A 1 120 ? 10.854 -7.578 -3.492 1.00 96.44 120 ARG A C 1
ATOM 951 O O . ARG A 1 120 ? 11.106 -7.423 -2.302 1.00 96.44 120 ARG A O 1
ATOM 958 N N . THR A 1 121 ? 9.629 -7.433 -3.986 1.00 97.75 121 THR A N 1
ATOM 959 C CA . THR A 1 121 ? 8.453 -7.051 -3.187 1.00 97.75 121 THR A CA 1
ATOM 960 C C . THR A 1 121 ? 7.811 -8.258 -2.493 1.00 97.75 121 THR A C 1
ATOM 962 O O . THR A 1 121 ? 7.265 -8.116 -1.400 1.00 97.75 121 THR A O 1
ATOM 965 N N . VAL A 1 122 ? 7.939 -9.457 -3.074 1.00 98.06 122 VAL A N 1
ATOM 966 C CA . VAL A 1 122 ? 7.382 -10.728 -2.567 1.00 98.06 122 VAL A CA 1
ATOM 967 C C . VAL A 1 122 ? 7.643 -10.981 -1.071 1.00 98.06 122 VAL A C 1
ATOM 969 O O . VAL A 1 122 ? 6.678 -11.294 -0.372 1.00 98.06 122 VAL A O 1
ATOM 972 N N . PRO A 1 123 ? 8.871 -10.823 -0.527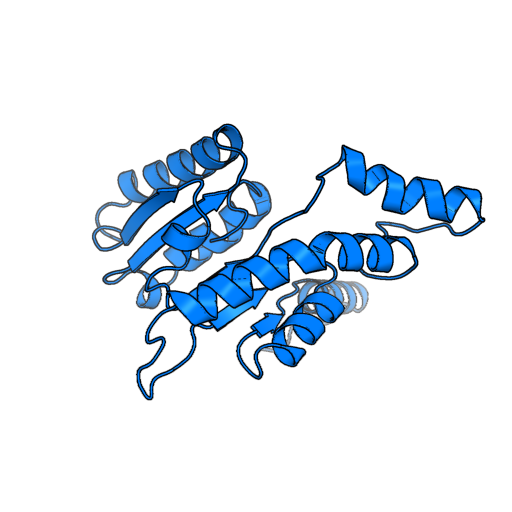 1.00 98.00 123 PRO A N 1
ATOM 973 C CA . PRO A 1 123 ? 9.115 -11.046 0.899 1.00 98.00 123 PRO A CA 1
ATOM 974 C C . PRO A 1 123 ? 8.331 -10.093 1.809 1.00 98.00 123 PRO A C 1
ATOM 976 O O . PRO A 1 123 ? 7.795 -10.526 2.826 1.00 98.00 123 PRO A O 1
ATOM 979 N N . ALA A 1 124 ? 8.217 -8.815 1.428 1.00 98.06 124 ALA A N 1
ATOM 980 C CA . ALA A 1 124 ? 7.452 -7.828 2.188 1.00 98.06 124 ALA A CA 1
ATOM 981 C C . ALA A 1 124 ? 5.950 -8.142 2.149 1.00 98.06 124 ALA A C 1
ATOM 983 O O . ALA A 1 124 ? 5.297 -8.146 3.186 1.00 98.06 124 ALA A O 1
ATOM 984 N N . LEU A 1 125 ? 5.413 -8.496 0.975 1.00 98.38 125 LEU A N 1
ATOM 985 C CA . LEU A 1 125 ? 4.010 -8.910 0.856 1.00 98.38 125 LEU A CA 1
ATOM 986 C C . LEU A 1 125 ? 3.717 -10.169 1.668 1.00 98.38 125 LEU A C 1
ATOM 988 O O . LEU A 1 125 ? 2.686 -10.232 2.324 1.00 98.38 125 LEU A O 1
ATOM 992 N N . LYS A 1 126 ? 4.620 -11.157 1.653 1.00 98.38 126 LYS A N 1
ATOM 993 C CA . LYS A 1 126 ? 4.463 -12.373 2.458 1.00 98.38 126 LYS A CA 1
ATOM 994 C C . LYS A 1 126 ? 4.375 -12.039 3.947 1.00 98.38 126 LYS A C 1
ATOM 996 O O . LYS A 1 126 ? 3.457 -12.511 4.599 1.00 98.38 126 LYS A O 1
ATOM 1001 N N . SER A 1 127 ? 5.279 -11.188 4.435 1.00 98.25 127 SER A N 1
ATOM 1002 C CA . SER A 1 127 ? 5.288 -10.710 5.823 1.00 98.25 127 SER A CA 1
ATOM 1003 C C . SER A 1 127 ? 3.970 -10.020 6.203 1.00 98.25 127 SER A C 1
ATOM 1005 O O . SER A 1 127 ? 3.378 -10.340 7.227 1.00 98.25 127 SER A O 1
ATOM 1007 N N . ILE A 1 128 ? 3.457 -9.129 5.345 1.00 98.06 128 ILE A N 1
ATOM 1008 C CA . ILE A 1 128 ? 2.172 -8.447 5.579 1.00 98.06 128 ILE A CA 1
ATOM 1009 C C . ILE A 1 128 ? 1.015 -9.450 5.647 1.00 98.06 128 ILE A C 1
ATOM 1011 O O . ILE A 1 128 ? 0.153 -9.327 6.511 1.00 98.06 128 ILE A O 1
ATOM 1015 N N . LEU A 1 129 ? 0.979 -10.442 4.753 1.00 96.81 129 LEU A N 1
ATOM 1016 C CA . LEU A 1 129 ? -0.074 -11.462 4.756 1.00 96.81 129 LEU A CA 1
ATOM 1017 C C . LEU A 1 129 ? -0.004 -12.358 5.996 1.00 96.81 129 LEU A C 1
ATOM 1019 O O . LEU A 1 129 ? -1.046 -12.696 6.547 1.00 96.81 129 LEU A O 1
ATOM 1023 N N . GLU A 1 130 ? 1.200 -12.709 6.449 1.00 96.31 130 GLU A N 1
ATOM 1024 C CA . GLU A 1 130 ? 1.404 -13.458 7.694 1.00 96.31 130 GLU A CA 1
ATOM 1025 C C . GLU A 1 130 ? 0.882 -12.661 8.901 1.00 96.31 130 GLU A C 1
ATOM 1027 O O . GLU A 1 130 ? 0.126 -13.205 9.701 1.00 96.31 130 GLU A O 1
ATOM 1032 N N . ASP A 1 131 ? 1.182 -11.361 8.987 1.00 96.69 131 ASP A N 1
ATOM 1033 C CA . ASP A 1 131 ? 0.638 -10.490 10.038 1.00 96.69 131 ASP A CA 1
ATOM 1034 C C . ASP A 1 131 ? -0.890 -10.335 9.932 1.00 96.69 131 ASP A C 1
ATOM 1036 O O . ASP A 1 131 ? -1.581 -10.345 10.950 1.00 96.69 131 ASP A O 1
ATOM 1040 N N . ILE A 1 132 ? -1.448 -10.243 8.718 1.00 95.38 132 ILE A N 1
ATOM 1041 C CA . ILE A 1 132 ? -2.905 -10.235 8.499 1.00 95.38 132 ILE A CA 1
ATOM 1042 C C . ILE A 1 132 ? -3.543 -11.509 9.056 1.00 95.38 132 ILE A C 1
ATOM 1044 O O . ILE A 1 132 ? -4.589 -11.431 9.692 1.00 95.38 132 ILE A O 1
ATOM 1048 N N . GLN A 1 133 ? -2.924 -12.667 8.834 1.00 92.88 133 GLN A N 1
ATOM 1049 C CA . GLN A 1 133 ? -3.424 -13.953 9.320 1.00 92.88 133 GLN A CA 1
ATOM 1050 C C . GLN A 1 133 ? -3.209 -14.178 10.820 1.00 92.88 133 GLN A C 1
ATOM 1052 O O . GLN A 1 133 ? -3.812 -15.101 11.362 1.00 92.88 133 GLN A O 1
ATOM 1057 N N . ASP A 1 134 ? -2.340 -13.403 11.470 1.00 93.12 134 ASP A N 1
ATOM 1058 C CA . ASP A 1 134 ? -2.012 -13.558 12.891 1.00 93.12 134 ASP A CA 1
ATOM 1059 C C . ASP A 1 134 ? -2.764 -12.553 13.774 1.00 93.12 134 ASP A C 1
ATOM 1061 O O . ASP A 1 134 ? -3.304 -12.918 14.818 1.00 93.12 134 ASP A O 1
ATOM 1065 N N . VAL A 1 135 ? -2.832 -11.285 13.351 1.00 93.69 135 VAL A N 1
ATOM 1066 C CA . VAL A 1 135 ? -3.413 -10.183 14.143 1.00 93.69 135 VAL A CA 1
ATOM 1067 C C . VAL A 1 135 ? -4.439 -9.340 13.393 1.00 93.69 135 VAL A C 1
ATOM 1069 O O . VAL A 1 135 ? -4.995 -8.403 13.965 1.00 93.69 135 VAL A O 1
ATOM 1072 N N . GLY A 1 136 ? -4.710 -9.644 12.123 1.00 91.12 136 GLY A N 1
ATOM 1073 C CA . GLY A 1 136 ? -5.698 -8.906 11.345 1.00 91.12 136 GLY A CA 1
ATOM 1074 C C . GLY A 1 136 ? -7.085 -8.952 11.986 1.00 91.12 136 GLY A C 1
ATOM 1075 O O . GLY A 1 136 ? -7.410 -9.852 12.769 1.00 91.12 136 GLY A O 1
ATOM 1076 N N . TYR A 1 137 ? -7.925 -7.982 11.634 1.00 87.81 137 TYR A N 1
ATOM 1077 C CA . TYR A 1 137 ? -9.290 -7.894 12.144 1.00 87.81 137 TYR A CA 1
ATOM 1078 C C . TYR A 1 137 ? -10.039 -9.234 12.045 1.00 87.81 137 TYR A C 1
ATOM 1080 O O . TYR A 1 137 ? -10.033 -9.878 11.002 1.00 87.81 137 TYR A O 1
ATOM 1088 N N . ASN A 1 138 ? -10.691 -9.643 13.140 1.00 82.19 138 ASN A N 1
ATOM 1089 C CA . ASN A 1 138 ? -11.465 -10.890 13.252 1.00 82.19 138 ASN A CA 1
ATOM 1090 C C . ASN A 1 138 ? -10.708 -12.208 12.995 1.00 82.19 138 ASN A C 1
ATOM 1092 O O . ASN A 1 138 ? -11.351 -13.259 12.911 1.00 82.19 138 ASN A O 1
ATOM 1096 N N . THR A 1 139 ? -9.374 -12.199 12.966 1.00 75.56 139 THR A N 1
ATOM 1097 C CA . THR A 1 139 ? -8.565 -13.421 12.849 1.00 75.56 139 THR A CA 1
ATOM 1098 C C . THR A 1 139 ? -8.989 -14.487 13.871 1.00 75.56 139 THR A C 1
ATOM 1100 O O . THR A 1 139 ? -9.153 -14.212 15.061 1.00 75.56 139 THR A O 1
ATOM 1103 N N . GLY A 1 140 ? -9.207 -15.722 13.401 1.00 65.12 140 GLY A N 1
ATOM 1104 C CA . GLY A 1 140 ? -9.566 -16.876 14.241 1.00 65.12 140 GLY A CA 1
ATOM 1105 C C . GLY A 1 140 ? -11.024 -16.923 14.720 1.00 65.12 140 GLY A C 1
ATOM 1106 O O . GLY A 1 140 ? -11.418 -17.870 15.403 1.00 65.12 140 GLY A O 1
ATOM 1107 N N . LYS A 1 141 ? -11.849 -15.939 14.356 1.00 60.78 141 LYS A N 1
ATOM 1108 C CA . LYS A 1 141 ? -13.311 -15.983 14.510 1.00 60.78 141 LYS A CA 1
ATOM 1109 C C . LYS A 1 141 ? -13.905 -16.349 13.142 1.00 60.78 141 LYS A C 1
ATOM 1111 O O . LYS A 1 141 ? -13.246 -16.140 12.134 1.00 60.78 141 LYS A O 1
ATOM 1116 N N . ASN A 1 142 ? -15.125 -16.896 13.073 1.00 62.94 142 ASN A N 1
ATOM 1117 C CA . ASN A 1 142 ? -15.848 -17.178 11.808 1.00 62.94 142 ASN A CA 1
ATOM 1118 C C . ASN A 1 142 ? -16.205 -15.886 11.021 1.00 62.94 142 ASN A C 1
ATOM 1120 O O . ASN A 1 142 ? -17.321 -15.751 10.526 1.00 62.94 142 ASN A O 1
ATOM 1124 N N . GLY A 1 143 ? -15.319 -14.893 11.007 1.00 63.91 143 GLY A N 1
ATOM 1125 C CA . GLY A 1 143 ? -15.530 -13.544 10.514 1.00 63.91 143 GLY A CA 1
ATOM 1126 C C . GLY A 1 143 ? -14.567 -13.182 9.390 1.00 63.91 143 GLY A C 1
ATOM 1127 O O . GLY A 1 143 ? -13.631 -13.915 9.075 1.00 63.91 143 GLY A O 1
ATOM 1128 N N . ASP A 1 144 ? -14.852 -12.036 8.786 1.00 73.75 144 ASP A N 1
ATOM 1129 C CA . ASP A 1 144 ? -14.199 -11.557 7.572 1.00 73.75 144 ASP A CA 1
ATOM 1130 C C . ASP A 1 144 ? -12.707 -11.265 7.782 1.00 73.75 144 ASP A C 1
ATOM 1132 O O . ASP A 1 144 ? -12.321 -10.634 8.766 1.00 73.75 144 ASP A O 1
ATOM 1136 N N . THR A 1 145 ? -11.880 -11.689 6.821 1.00 83.25 145 THR A N 1
ATOM 1137 C CA . THR A 1 145 ? -10.473 -11.271 6.696 1.00 83.25 145 THR A CA 1
ATOM 1138 C C . THR A 1 145 ? -10.427 -9.786 6.323 1.00 83.25 145 THR A C 1
ATOM 1140 O O . THR A 1 145 ? -11.246 -9.351 5.507 1.00 83.25 145 THR A O 1
ATOM 1143 N N . PRO A 1 146 ? -9.498 -8.985 6.876 1.00 91.88 146 PRO A N 1
ATOM 1144 C CA . PRO A 1 146 ? -9.407 -7.583 6.505 1.00 91.88 146 PRO A CA 1
ATOM 1145 C C . PRO A 1 146 ? -9.055 -7.417 5.031 1.00 91.88 146 PRO A C 1
ATOM 1147 O O . PRO A 1 146 ? -8.288 -8.193 4.456 1.00 91.88 146 PRO A O 1
ATOM 1150 N N . LEU A 1 147 ? -9.602 -6.372 4.418 1.00 94.00 147 LEU A N 1
ATOM 1151 C CA . LEU A 1 147 ? -9.421 -6.141 2.995 1.00 94.00 147 LEU A CA 1
ATOM 1152 C C . LEU A 1 147 ? -8.062 -5.487 2.727 1.00 94.00 147 LEU A C 1
ATOM 1154 O O . LEU A 1 147 ? -7.816 -4.344 3.131 1.00 94.00 147 LEU A O 1
ATOM 1158 N N . PHE A 1 148 ? -7.197 -6.195 2.006 1.00 97.62 148 PHE A N 1
ATOM 1159 C CA . PHE A 1 148 ? -5.886 -5.708 1.598 1.00 97.62 148 PHE A CA 1
ATOM 1160 C C . PHE A 1 148 ? -5.975 -4.977 0.250 1.00 97.62 148 PHE A C 1
ATOM 1162 O O . PHE A 1 148 ? -6.140 -5.574 -0.812 1.00 97.62 148 PHE A O 1
ATOM 1169 N N . LEU A 1 149 ? -5.885 -3.651 0.287 1.00 98.00 149 LEU A N 1
ATOM 1170 C CA . LEU A 1 149 ? -5.983 -2.761 -0.867 1.00 98.00 149 LEU A CA 1
ATOM 1171 C C . LEU A 1 149 ? -4.578 -2.425 -1.381 1.00 98.00 149 LEU A C 1
ATOM 1173 O O . LEU A 1 149 ? -3.876 -1.583 -0.817 1.00 98.00 149 LEU A O 1
ATOM 1177 N N . ASN A 1 150 ? -4.156 -3.083 -2.458 1.00 97.69 150 ASN A N 1
ATOM 1178 C CA . ASN A 1 150 ? -2.803 -2.967 -2.990 1.00 97.69 150 ASN A CA 1
ATOM 1179 C C . ASN A 1 150 ? -2.697 -1.923 -4.114 1.00 97.69 150 ASN A C 1
ATOM 1181 O O . ASN A 1 150 ? -3.224 -2.128 -5.209 1.00 97.69 150 ASN A O 1
ATOM 1185 N N . TYR A 1 151 ? -1.928 -0.861 -3.868 1.00 96.38 151 TYR A N 1
ATOM 1186 C CA . TYR A 1 151 ? -1.472 0.099 -4.882 1.00 96.38 151 TYR A CA 1
ATOM 1187 C C . TYR A 1 151 ? -0.020 -0.125 -5.317 1.00 96.38 151 TYR A C 1
ATOM 1189 O O . TYR A 1 151 ? 0.426 0.449 -6.312 1.00 96.38 151 TYR A O 1
ATOM 1197 N N . THR A 1 152 ? 0.744 -0.946 -4.593 1.00 96.25 152 THR A N 1
ATOM 1198 C CA . THR A 1 152 ? 2.148 -1.196 -4.919 1.00 96.25 152 THR A CA 1
ATOM 1199 C C . THR A 1 152 ? 2.287 -1.905 -6.260 1.00 96.25 152 THR A C 1
ATOM 1201 O O . THR A 1 152 ? 1.778 -3.015 -6.459 1.00 96.25 152 THR A O 1
ATOM 1204 N N . ASN A 1 153 ? 3.066 -1.291 -7.155 1.00 95.56 153 ASN A N 1
ATOM 1205 C CA . ASN A 1 153 ? 3.497 -1.912 -8.401 1.00 95.56 153 ASN A CA 1
ATOM 1206 C C . ASN A 1 153 ? 4.558 -3.005 -8.180 1.00 95.56 153 ASN A C 1
ATOM 1208 O O . ASN A 1 153 ? 5.406 -2.851 -7.291 1.00 95.56 153 ASN A O 1
ATOM 1212 N N . PRO A 1 154 ? 4.564 -4.069 -9.005 1.00 96.62 154 PRO A N 1
ATOM 1213 C CA . PRO A 1 154 ? 3.628 -4.350 -10.103 1.00 96.62 154 PRO A CA 1
ATOM 1214 C C . PRO A 1 154 ? 2.271 -4.864 -9.603 1.00 96.62 154 PRO A C 1
ATOM 1216 O O . PRO A 1 154 ? 2.168 -5.992 -9.122 1.00 96.62 154 PRO A O 1
ATOM 1219 N N . MET A 1 155 ? 1.217 -4.054 -9.755 1.00 96.31 155 MET A N 1
ATOM 1220 C CA . MET A 1 155 ? -0.051 -4.268 -9.052 1.00 96.31 155 MET A CA 1
ATOM 1221 C C . MET A 1 155 ? -0.657 -5.637 -9.373 1.00 96.31 155 MET A C 1
ATOM 1223 O O . MET A 1 155 ? -0.967 -6.389 -8.457 1.00 96.31 155 MET A O 1
ATOM 1227 N N . ALA A 1 156 ? -0.726 -6.010 -10.655 1.00 95.69 156 ALA A N 1
ATOM 1228 C CA . ALA A 1 156 ? -1.318 -7.280 -11.068 1.00 95.69 156 ALA A CA 1
ATOM 1229 C C . ALA A 1 156 ? -0.560 -8.504 -10.519 1.00 95.69 156 ALA A C 1
ATOM 1231 O O . ALA A 1 156 ? -1.183 -9.419 -9.987 1.00 95.69 156 ALA A O 1
ATOM 1232 N N . MET A 1 157 ? 0.777 -8.517 -10.607 1.00 97.81 157 MET A N 1
ATOM 1233 C CA . MET A 1 157 ? 1.590 -9.631 -10.095 1.00 97.81 157 MET A CA 1
ATOM 1234 C C . MET A 1 157 ? 1.526 -9.716 -8.566 1.00 97.81 157 MET A C 1
ATOM 1236 O O . MET A 1 157 ? 1.355 -10.804 -8.024 1.00 97.81 157 MET A O 1
ATOM 1240 N N . ASN A 1 158 ? 1.601 -8.573 -7.877 1.00 98.19 158 ASN A N 1
ATOM 1241 C CA . ASN A 1 158 ? 1.504 -8.499 -6.420 1.00 98.19 158 ASN A CA 1
ATOM 1242 C C . ASN A 1 158 ? 0.139 -8.994 -5.926 1.00 98.19 158 ASN A C 1
ATOM 1244 O O . ASN A 1 158 ? 0.073 -9.871 -5.072 1.00 98.19 158 ASN A O 1
ATOM 1248 N N . THR A 1 159 ? -0.953 -8.485 -6.501 1.00 98.06 159 THR A N 1
ATOM 1249 C CA . THR A 1 159 ? -2.317 -8.880 -6.134 1.00 98.06 159 THR A CA 1
ATOM 1250 C C . THR A 1 159 ? -2.583 -10.353 -6.436 1.00 98.06 159 THR A C 1
ATOM 1252 O O . THR A 1 159 ? -3.215 -11.033 -5.628 1.00 98.06 159 THR A O 1
ATOM 1255 N N . TRP A 1 160 ? -2.084 -10.881 -7.559 1.00 98.06 160 TRP A N 1
ATOM 1256 C CA . TRP A 1 160 ? -2.208 -12.308 -7.860 1.00 98.06 160 TRP A CA 1
ATOM 1257 C C . TRP A 1 160 ? -1.421 -13.165 -6.861 1.00 98.06 160 TRP A C 1
ATOM 1259 O O . TRP A 1 160 ? -1.959 -14.131 -6.318 1.00 98.06 160 TRP A O 1
ATOM 1269 N N . TYR A 1 161 ? -0.179 -12.789 -6.551 1.00 98.31 161 TYR A N 1
ATOM 1270 C CA . TYR A 1 161 ? 0.623 -13.471 -5.537 1.00 98.31 161 TYR A CA 1
ATOM 1271 C C . TYR A 1 161 ? -0.090 -13.508 -4.180 1.00 98.31 161 TYR A C 1
ATOM 1273 O O . TYR A 1 161 ? -0.236 -14.583 -3.599 1.00 98.31 161 TYR A O 1
ATOM 1281 N N . CYS A 1 162 ? -0.607 -12.369 -3.712 1.00 98.06 162 CYS A N 1
ATOM 1282 C CA . CYS A 1 162 ? -1.310 -12.298 -2.435 1.00 98.06 162 CYS A CA 1
ATOM 1283 C C . CYS A 1 162 ? -2.556 -13.190 -2.405 1.00 98.06 162 CYS A C 1
ATOM 1285 O O . CYS A 1 162 ? -2.698 -13.988 -1.483 1.00 98.06 162 CYS A O 1
ATOM 1287 N N . ASN A 1 163 ? -3.401 -13.144 -3.440 1.00 97.19 163 ASN A N 1
ATOM 1288 C CA . ASN A 1 163 ? -4.599 -13.990 -3.514 1.00 97.19 163 ASN A CA 1
ATOM 1289 C C . ASN A 1 163 ? -4.292 -15.482 -3.724 1.00 97.19 163 ASN A C 1
ATOM 1291 O O . ASN A 1 163 ? -5.142 -16.324 -3.464 1.00 97.19 163 ASN A O 1
ATOM 1295 N N . THR A 1 164 ? -3.085 -15.833 -4.175 1.00 97.44 164 THR A N 1
ATOM 1296 C CA . THR A 1 164 ? -2.650 -17.238 -4.224 1.00 97.44 164 THR A CA 1
ATOM 1297 C C . THR A 1 164 ? -2.367 -17.780 -2.821 1.00 97.44 164 THR A C 1
ATOM 1299 O O . THR A 1 164 ? -2.606 -18.956 -2.561 1.00 97.44 164 THR A O 1
ATOM 1302 N N . LEU A 1 165 ? -1.854 -16.938 -1.918 1.00 95.56 165 LEU A N 1
ATOM 1303 C CA . LEU A 1 165 ? -1.541 -17.323 -0.538 1.00 95.56 165 LEU A CA 1
ATOM 1304 C C . LEU A 1 165 ? -2.737 -17.175 0.404 1.00 95.56 165 LEU A C 1
ATOM 1306 O O . LEU A 1 165 ? -2.936 -18.015 1.279 1.00 95.56 165 LEU A O 1
ATOM 1310 N N . LEU A 1 166 ? -3.523 -16.118 0.217 1.00 92.44 166 LEU A N 1
ATOM 1311 C CA . LEU A 1 166 ? -4.711 -15.815 1.000 1.00 92.44 166 LEU A CA 1
ATOM 1312 C C . LEU A 1 166 ? -5.849 -15.410 0.046 1.00 92.44 166 LEU A C 1
ATOM 1314 O O . LEU A 1 166 ? -5.971 -14.227 -0.287 1.00 92.44 166 LEU A O 1
ATOM 1318 N N . PRO A 1 167 ? -6.647 -16.378 -0.443 1.00 92.50 167 PRO A N 1
ATOM 1319 C CA . PRO A 1 167 ? -7.718 -16.129 -1.407 1.00 92.50 167 PRO A CA 1
ATOM 1320 C C . PRO A 1 167 ? -8.705 -15.051 -0.955 1.00 92.50 167 PRO A C 1
ATOM 1322 O O . PRO A 1 167 ? -9.015 -14.947 0.228 1.00 92.50 167 PRO A O 1
ATOM 1325 N N . ASP A 1 168 ? -9.173 -14.248 -1.914 1.00 89.56 168 ASP A N 1
ATOM 1326 C CA . ASP A 1 168 ? -10.166 -13.174 -1.750 1.00 89.56 168 ASP A CA 1
ATOM 1327 C C . ASP A 1 168 ? -9.803 -12.063 -0.743 1.00 89.56 168 ASP A C 1
ATOM 1329 O O . ASP A 1 168 ? -10.613 -11.180 -0.466 1.00 89.56 168 ASP A O 1
ATOM 1333 N N . SER A 1 169 ? -8.568 -12.044 -0.234 1.00 91.19 169 SER A N 1
ATOM 1334 C CA . SER A 1 169 ? -8.108 -11.020 0.714 1.00 91.19 169 SER A CA 1
ATOM 1335 C C . SER A 1 169 ? -7.696 -9.711 0.056 1.00 91.19 169 SER A C 1
ATOM 1337 O O . SER A 1 169 ? -7.697 -8.670 0.713 1.00 91.19 169 SER A O 1
ATOM 1339 N N . THR A 1 170 ? -7.279 -9.750 -1.215 1.00 96.88 170 THR A N 1
ATOM 1340 C CA . THR A 1 170 ? -6.522 -8.649 -1.819 1.00 96.88 170 THR A CA 1
ATOM 1341 C C . THR A 1 170 ? -7.199 -8.081 -3.058 1.00 96.88 170 THR A C 1
ATOM 1343 O O . THR A 1 170 ? -7.382 -8.779 -4.055 1.00 96.88 170 THR A O 1
ATOM 1346 N N . ILE A 1 171 ? -7.457 -6.773 -3.056 1.00 97.69 171 ILE A N 1
ATOM 1347 C CA . ILE A 1 171 ? -7.921 -6.021 -4.228 1.00 97.69 171 ILE A CA 1
ATOM 1348 C C . ILE A 1 171 ? -6.796 -5.114 -4.715 1.00 97.69 171 ILE A C 1
ATOM 1350 O O . ILE A 1 171 ? -6.238 -4.317 -3.964 1.00 97.69 171 ILE A O 1
ATOM 1354 N N . GLY A 1 172 ? -6.459 -5.236 -5.996 1.00 96.81 172 GLY A N 1
ATOM 1355 C CA . GLY A 1 172 ? -5.492 -4.369 -6.658 1.00 96.81 172 GLY A CA 1
ATOM 1356 C C . GLY A 1 172 ? -6.150 -3.107 -7.209 1.00 96.81 172 GLY A C 1
ATOM 1357 O O . GLY A 1 172 ? -7.174 -3.187 -7.888 1.00 96.81 172 GLY A O 1
ATOM 1358 N N . LEU A 1 173 ? -5.558 -1.945 -6.940 1.00 94.75 173 LEU A N 1
ATOM 1359 C CA . LEU A 1 173 ? -6.073 -0.645 -7.365 1.00 94.75 173 LEU A CA 1
ATOM 1360 C C . LEU A 1 173 ? -5.038 0.081 -8.230 1.00 94.75 173 LEU A C 1
ATOM 1362 O O . LEU A 1 173 ? -3.855 0.152 -7.904 1.00 94.75 173 LEU A O 1
ATOM 1366 N N . CYS A 1 174 ? -5.486 0.630 -9.359 1.00 91.12 174 CYS A N 1
ATOM 1367 C CA . CYS A 1 174 ? -4.655 1.409 -10.273 1.00 91.12 174 CYS A CA 1
ATOM 1368 C C . CYS A 1 174 ? -5.488 2.519 -10.921 1.00 91.12 174 CYS A C 1
ATOM 1370 O O . CYS A 1 174 ? -6.643 2.299 -11.280 1.00 91.12 174 CYS A O 1
ATOM 1372 N N . HIS A 1 175 ? -4.886 3.695 -11.095 1.00 86.69 175 HIS A N 1
ATOM 1373 C CA . HIS A 1 175 ? -5.520 4.867 -11.710 1.00 86.69 175 HIS A CA 1
ATOM 1374 C C . HIS A 1 175 ? -5.327 4.933 -13.238 1.00 86.69 175 HIS A C 1
ATOM 1376 O O . HIS A 1 175 ? -5.955 5.751 -13.912 1.00 86.69 175 HIS A O 1
ATOM 1382 N N . SER A 1 176 ? -4.466 4.077 -13.813 1.00 84.19 176 SER A N 1
ATOM 1383 C CA . SER A 1 176 ? -4.121 4.147 -15.239 1.00 84.19 176 SER A CA 1
ATOM 1384 C C . SER A 1 176 ? -5.336 3.960 -16.143 1.00 84.19 176 SER A C 1
ATOM 1386 O O . SER A 1 176 ? -5.406 4.603 -17.182 1.00 84.19 176 SER A O 1
ATOM 1388 N N . VAL A 1 177 ? -6.303 3.115 -15.774 1.00 83.50 177 VAL A N 1
ATOM 1389 C CA . VAL A 1 177 ? -7.476 2.845 -16.622 1.00 83.50 177 VAL A CA 1
ATOM 1390 C C . VAL A 1 177 ? -8.338 4.102 -16.769 1.00 83.50 177 VAL A C 1
ATOM 1392 O O . VAL A 1 177 ? -8.725 4.465 -17.881 1.00 83.50 177 VAL A O 1
ATOM 1395 N N . GLN A 1 178 ? -8.591 4.803 -15.663 1.00 85.50 178 GLN A N 1
ATOM 1396 C CA . GLN A 1 178 ? -9.369 6.040 -15.636 1.00 85.50 178 GLN A CA 1
ATOM 1397 C C . GLN A 1 178 ? -8.651 7.141 -16.426 1.00 85.50 178 GLN A C 1
ATOM 1399 O O . GLN A 1 178 ? -9.271 7.791 -17.271 1.00 85.50 178 GLN A O 1
ATOM 1404 N N . SER A 1 179 ? -7.341 7.306 -16.208 1.00 87.31 179 SER A N 1
ATOM 1405 C CA . SER A 1 179 ? -6.528 8.306 -16.909 1.00 87.31 179 SER A CA 1
ATOM 1406 C C . SER A 1 179 ? -6.423 8.027 -18.410 1.00 87.31 179 SER A C 1
ATOM 1408 O O . SER A 1 179 ? -6.587 8.946 -19.211 1.00 87.31 179 SER A O 1
ATOM 1410 N N . THR A 1 180 ? -6.216 6.771 -18.822 1.00 88.81 180 THR A N 1
ATOM 1411 C CA . THR A 1 180 ? -6.179 6.392 -20.242 1.00 88.81 180 THR A CA 1
ATOM 1412 C C . THR A 1 180 ? -7.532 6.628 -20.906 1.00 88.81 180 THR A C 1
ATOM 1414 O O . THR A 1 180 ? -7.584 7.210 -21.989 1.00 88.81 180 THR A O 1
ATOM 1417 N N . ALA A 1 181 ? -8.639 6.255 -20.258 1.00 89.75 181 ALA A N 1
ATOM 1418 C CA . ALA A 1 181 ? -9.973 6.519 -20.789 1.00 89.75 181 ALA A CA 1
ATOM 1419 C C . ALA A 1 181 ? -10.243 8.027 -20.945 1.00 89.75 181 ALA A C 1
ATOM 1421 O O . ALA A 1 181 ? -10.830 8.449 -21.941 1.00 89.75 181 ALA A O 1
ATOM 1422 N N . GLN A 1 182 ? -9.804 8.849 -19.987 1.00 90.25 182 GLN A N 1
ATOM 1423 C CA . GLN A 1 182 ? -9.919 10.306 -20.075 1.00 90.25 182 GLN A CA 1
ATOM 1424 C C . GLN A 1 182 ? -9.070 10.878 -21.217 1.00 90.25 182 GLN A C 1
ATOM 1426 O O . GLN A 1 182 ? -9.584 11.665 -22.008 1.00 90.25 182 GLN A O 1
ATOM 1431 N N . LEU A 1 183 ? -7.816 10.435 -21.351 1.00 91.94 183 LEU A N 1
ATOM 1432 C CA . LEU A 1 183 ? -6.917 10.854 -22.428 1.00 91.94 183 LEU A CA 1
ATOM 1433 C C . LEU A 1 183 ? -7.508 10.545 -23.810 1.00 91.94 183 LEU A C 1
ATOM 1435 O O . LEU A 1 183 ? -7.521 11.411 -24.683 1.00 91.94 183 LEU A O 1
ATOM 1439 N N . LEU A 1 184 ? -8.039 9.332 -23.996 1.00 92.94 184 LEU A N 1
ATOM 1440 C CA . LEU A 1 184 ? -8.666 8.917 -25.253 1.00 92.94 184 LEU A CA 1
ATOM 1441 C C . LEU A 1 184 ? -9.918 9.744 -25.566 1.0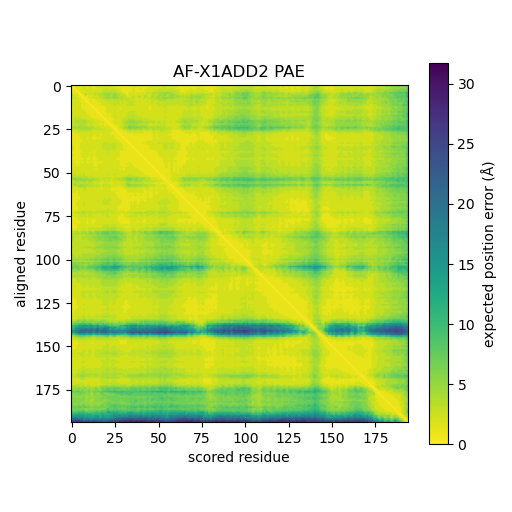0 92.94 184 LEU A C 1
ATOM 1443 O O . LEU A 1 184 ? -10.079 10.199 -26.696 1.00 92.94 184 LEU A O 1
ATOM 1447 N N . ARG A 1 185 ? -10.779 10.002 -24.572 1.00 91.81 185 ARG A N 1
ATOM 1448 C CA . ARG A 1 185 ? -11.953 10.877 -24.740 1.00 91.81 185 ARG A CA 1
ATOM 1449 C C . ARG A 1 185 ? -11.556 12.283 -25.179 1.00 91.81 185 ARG A C 1
ATOM 1451 O O . ARG A 1 185 ? -12.122 12.798 -26.140 1.00 91.81 185 ARG A O 1
ATOM 1458 N N . SER A 1 186 ? -10.559 12.875 -24.519 1.00 92.56 186 SER A N 1
ATOM 1459 C CA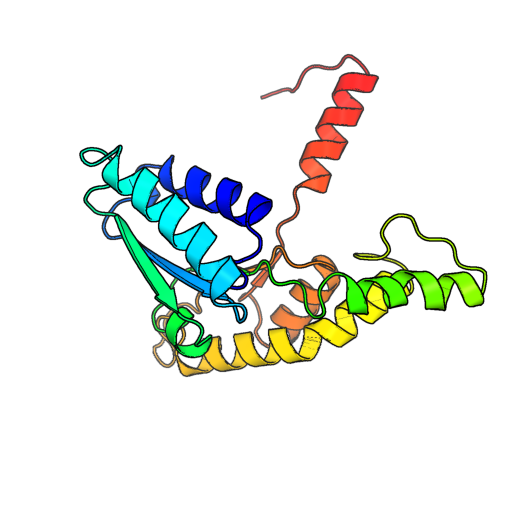 . SER A 1 186 ? -10.039 14.197 -24.877 1.00 92.56 186 SER A CA 1
ATOM 1460 C C . SER A 1 186 ? -9.470 14.227 -26.294 1.00 92.56 186 SER A C 1
ATOM 1462 O O . SER A 1 186 ? -9.778 15.151 -27.042 1.00 92.56 186 SER A O 1
ATOM 1464 N N . ALA A 1 187 ? -8.702 13.209 -26.690 1.00 94.19 187 ALA A N 1
ATOM 1465 C CA . ALA A 1 187 ? -8.136 13.111 -28.036 1.00 94.19 187 ALA A CA 1
ATOM 1466 C C . ALA A 1 187 ? -9.212 12.981 -29.130 1.00 94.19 187 ALA A C 1
ATOM 1468 O O . ALA A 1 187 ? -9.031 13.490 -30.233 1.00 94.19 187 ALA A O 1
ATOM 1469 N N . LEU A 1 188 ? -10.334 12.327 -28.821 1.00 95.12 188 LEU A N 1
ATOM 1470 C CA . LEU A 1 188 ? -11.457 12.135 -29.744 1.00 95.12 188 LEU A CA 1
ATOM 1471 C C . LEU A 1 188 ? -12.503 13.263 -29.683 1.00 95.12 188 LEU A C 1
ATOM 1473 O O . LEU A 1 188 ? -13.454 13.249 -30.460 1.00 95.12 188 LEU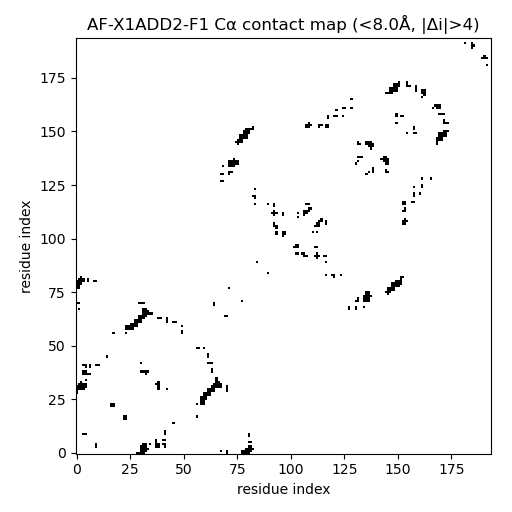 A O 1
ATOM 1477 N N . GLY A 1 189 ? -12.367 14.224 -28.762 1.00 94.56 189 GLY A N 1
ATOM 1478 C CA . GLY A 1 189 ? -13.359 15.284 -28.548 1.00 94.56 189 GLY A CA 1
ATOM 1479 C C . GLY A 1 189 ? -14.703 14.785 -27.998 1.00 94.56 189 GLY A C 1
ATOM 1480 O O . GLY A 1 189 ? -15.719 15.463 -28.147 1.00 94.56 189 GLY A O 1
ATOM 1481 N N . VAL A 1 190 ? -14.729 13.604 -27.373 1.00 92.12 190 VAL A N 1
ATOM 1482 C CA . VAL A 1 190 ? -15.953 12.971 -26.858 1.00 92.12 190 VAL A CA 1
ATOM 1483 C C . VAL A 1 190 ? -16.117 13.297 -25.375 1.00 92.12 190 VAL A C 1
ATOM 1485 O O . VAL A 1 190 ? -15.164 13.231 -24.596 1.00 92.12 190 VAL A O 1
ATOM 1488 N N . LYS A 1 191 ? -17.336 13.657 -24.963 1.00 85.00 191 LYS A N 1
ATOM 1489 C CA . LYS A 1 191 ? -17.645 13.930 -23.553 1.00 85.00 191 LYS A CA 1
ATOM 1490 C C . LYS A 1 191 ? -17.709 12.630 -22.749 1.00 85.00 191 LYS A C 1
ATOM 1492 O O . LYS A 1 191 ? -17.946 11.552 -23.285 1.00 85.00 191 LYS A O 1
ATOM 1497 N N . LYS A 1 192 ? -17.488 12.730 -21.440 1.00 79.12 192 LYS A N 1
ATOM 1498 C CA . LYS A 1 192 ? -17.773 11.626 -20.522 1.00 79.12 192 LYS A CA 1
ATOM 1499 C C . LYS A 1 192 ? -19.297 11.488 -20.428 1.00 79.12 192 LYS A C 1
ATOM 1501 O O . LYS A 1 192 ? -19.953 12.447 -20.039 1.00 79.12 192 LYS A O 1
ATOM 1506 N N . GLU A 1 193 ? -19.831 10.346 -20.839 1.00 72.62 193 GLU A N 1
ATOM 1507 C CA . GLU A 1 193 ? -21.208 9.955 -20.521 1.00 72.62 193 GLU A CA 1
ATOM 1508 C C . GLU A 1 193 ? -21.253 9.557 -19.036 1.00 72.62 193 GLU A C 1
ATOM 1510 O O . GLU A 1 193 ? -20.285 8.962 -18.543 1.00 72.62 193 GLU A O 1
ATOM 1515 N N . GLU A 1 194 ? -22.299 9.999 -18.329 1.00 50.22 194 GLU A N 1
ATOM 1516 C CA . GLU A 1 194 ? -22.501 9.778 -16.886 1.00 50.22 194 GLU A CA 1
ATOM 1517 C C . GLU A 1 194 ? -22.727 8.303 -16.542 1.00 50.22 194 GLU A C 1
ATOM 1519 O O . GLU A 1 194 ? -23.514 7.637 -17.253 1.00 50.22 194 GLU A O 1
#

Mean predicted aligned error: 4.31 Å